Protein AF-A0A0F9XR24-F1 (afdb_monomer_lite)

Sequence (368 aa):
MFKKTSASVFAVCLMVSATHAFAQDQGGLLREHLQLMARENIIQTLDAPEYFNRNVIPGGDNLGNHIAVQEIDMGTFGLTNMADPIEDQDAATKRYVDQSAGGGAGVSDDLGNHTAAQNLNMNFHRIMNLPAPIAGSEPVTLDYLNDLSQTWDHIAKRDINMQNFKLQNMNDLDLRNNSLKRANIHSSTLHSPQSIEGNFNRPIIQEAKIVHSLDMDGAPLINVSDPIGPQDAVNLRTLEAKIAARHPDPATEGELDALFDNLKSYKGANDAEVRSLKSRVTDLEADGSSGSGSIGPTSAEFNELQTNVDGNSVTIGYLNDQVNRITPVEDRVGSLEQRVSTLEWKMDDARIRLINIETRLNTLEAYH

Foldseek 3Di:
DDDDDDDDDDDDDDPDDDPDDPDDDPPVVVVVVVVVVVVVVPVVDDDDPDDPPPVCPPPDPCPDDDDDPDDDDPDPDDDPPQDDDDDPPGDHDPVNCCVVVVNVPDDDPCPDPDDDPDDDDPPPDDDPDQDDDPDPPGDDDPVNVVVVVVVDPVDPPDDDDPVPDDDPPPPPPPCVVPCPPDDDDDDDDDDDDDDPPDDPPDPPPPDDDDPDDDDPVPDDDPPQDPDPDPPGDDDPVNVVVVVCVVVVDDPPPVNVVVVVVVVVVVVVVVVVVVVVVVVVVVVVVVVVVVVVVVVVVVVVVVVVVVVVVVVVVVVVVVVVVVVVVVVVVVVVVVVVVVVVVVVVVVVVVVVVVVVVVVVVVVVVVVVD

pLDDT: mean 75.72, std 20.44, range [31.28, 98.31]

Structure (mmCIF, N/CA/C/O backbone):
data_AF-A0A0F9XR24-F1
#
_entry.id   AF-A0A0F9XR24-F1
#
loop_
_atom_site.group_PDB
_atom_site.id
_atom_site.type_symbol
_atom_site.label_atom_id
_atom_site.label_alt_id
_atom_site.label_comp_id
_atom_site.label_asym_id
_atom_site.label_entity_id
_atom_site.label_seq_id
_atom_site.pdbx_PDB_ins_code
_atom_site.Cartn_x
_atom_site.Cartn_y
_atom_site.Cartn_z
_atom_site.occupancy
_atom_site.B_iso_or_equiv
_atom_site.auth_seq_id
_atom_site.auth_comp_id
_atom_site.auth_asym_id
_atom_site.auth_atom_id
_atom_site.pdbx_PDB_model_num
ATOM 1 N N . MET A 1 1 ? 100.435 -32.459 -83.869 1.00 36.47 1 MET A N 1
ATOM 2 C CA . MET A 1 1 ? 100.361 -32.280 -82.403 1.00 36.47 1 MET A CA 1
ATOM 3 C C . MET A 1 1 ? 98.882 -32.177 -82.032 1.00 36.47 1 MET A C 1
ATOM 5 O O . MET A 1 1 ? 98.173 -31.413 -82.669 1.00 36.47 1 MET A O 1
ATOM 9 N N . PHE A 1 2 ? 98.414 -33.057 -81.140 1.00 31.58 2 PHE A N 1
ATOM 10 C CA . PHE A 1 2 ? 97.023 -33.260 -80.683 1.00 31.58 2 PHE A CA 1
ATOM 11 C C . PHE A 1 2 ? 96.378 -31.954 -80.150 1.00 31.58 2 PHE A C 1
ATOM 13 O O . PHE A 1 2 ? 97.093 -31.138 -79.585 1.00 31.58 2 PHE A O 1
ATOM 20 N N . LYS A 1 3 ? 95.072 -31.673 -80.283 1.00 35.69 3 LYS A N 1
ATOM 21 C CA . LYS A 1 3 ? 93.916 -32.434 -79.767 1.00 35.69 3 LYS A CA 1
ATOM 22 C C . LYS A 1 3 ? 92.628 -32.165 -80.573 1.00 35.69 3 LYS A C 1
ATOM 24 O O . LYS A 1 3 ? 92.261 -31.020 -80.810 1.00 35.69 3 LYS A O 1
ATOM 29 N N . LYS A 1 4 ? 91.922 -33.255 -80.893 1.00 39.78 4 LYS A N 1
ATOM 30 C CA . LYS A 1 4 ? 90.474 -33.341 -81.152 1.00 39.78 4 LYS A CA 1
ATOM 31 C C . LYS A 1 4 ? 89.765 -33.726 -79.847 1.00 39.78 4 LYS A C 1
ATOM 33 O O . LYS A 1 4 ? 90.269 -34.621 -79.179 1.00 39.78 4 LYS A O 1
ATOM 38 N N . THR A 1 5 ? 88.582 -33.166 -79.596 1.00 38.06 5 THR A N 1
ATOM 39 C CA . THR A 1 5 ? 87.436 -33.752 -78.850 1.00 38.06 5 THR A CA 1
ATOM 40 C C . THR A 1 5 ? 86.235 -32.848 -79.167 1.00 38.06 5 THR A C 1
ATOM 42 O O . THR A 1 5 ? 86.191 -31.726 -78.682 1.00 38.06 5 THR A O 1
ATOM 45 N N . SER A 1 6 ? 85.457 -33.076 -80.229 1.00 35.56 6 SER A N 1
ATOM 46 C CA . SER A 1 6 ? 84.374 -34.058 -80.431 1.00 35.56 6 SER A CA 1
ATOM 47 C C . SER A 1 6 ? 83.248 -34.001 -79.394 1.00 35.56 6 SER A C 1
ATOM 49 O O . SER A 1 6 ? 83.475 -34.119 -78.196 1.00 35.56 6 SER A O 1
ATOM 51 N N . ALA A 1 7 ? 82.044 -33.827 -79.930 1.00 38.56 7 ALA A N 1
ATOM 52 C CA . ALA A 1 7 ? 80.761 -33.670 -79.274 1.00 38.56 7 ALA A CA 1
ATOM 53 C C . ALA A 1 7 ? 80.238 -34.934 -78.563 1.00 38.56 7 ALA A C 1
ATOM 55 O O . ALA A 1 7 ? 80.591 -36.052 -78.931 1.00 38.56 7 ALA A O 1
ATOM 56 N N . SER A 1 8 ? 79.251 -34.687 -77.692 1.00 38.03 8 SER A N 1
ATOM 57 C CA . SER A 1 8 ? 78.088 -35.540 -77.394 1.00 38.03 8 SER A CA 1
ATOM 58 C C . SER A 1 8 ? 78.235 -36.655 -76.352 1.00 38.03 8 SER A C 1
ATOM 60 O O . SER A 1 8 ? 78.700 -37.735 -76.685 1.00 38.03 8 SER A O 1
ATOM 62 N N . VAL A 1 9 ? 77.717 -36.405 -75.138 1.00 34.28 9 VAL A N 1
ATOM 63 C CA . VAL A 1 9 ? 77.014 -37.353 -74.236 1.00 34.28 9 VAL A CA 1
ATOM 64 C C . VAL A 1 9 ? 76.167 -36.469 -73.287 1.00 34.28 9 VAL A C 1
ATOM 66 O O . VAL A 1 9 ? 76.723 -35.790 -72.437 1.00 34.28 9 VAL A O 1
ATOM 69 N N . PHE A 1 10 ? 74.892 -36.161 -73.539 1.00 31.28 10 PHE A N 1
ATOM 70 C CA . PHE A 1 10 ? 73.707 -36.992 -73.279 1.00 31.28 10 PHE A CA 1
ATOM 71 C C . PHE A 1 10 ? 73.624 -37.531 -71.836 1.00 31.28 10 PHE A C 1
ATOM 73 O O . PHE A 1 10 ? 73.918 -38.695 -71.603 1.00 31.28 10 PHE A O 1
ATOM 80 N N . ALA A 1 11 ? 73.205 -36.697 -70.878 1.00 32.03 11 ALA A N 1
ATOM 81 C CA . ALA A 1 11 ? 72.504 -37.121 -69.656 1.00 32.03 11 ALA A CA 1
ATOM 82 C C . ALA A 1 11 ? 71.958 -35.867 -68.936 1.00 32.03 11 ALA A C 1
ATOM 84 O O . ALA A 1 11 ? 72.741 -35.020 -68.533 1.00 32.03 11 ALA A O 1
ATOM 85 N N . VAL A 1 12 ? 70.645 -35.608 -68.980 1.00 35.09 12 VAL A N 1
ATOM 86 C CA . VAL A 1 12 ? 69.687 -35.919 -67.890 1.00 35.09 12 VAL A CA 1
ATOM 87 C C . VAL A 1 12 ? 69.683 -34.827 -66.796 1.00 35.09 12 VAL A C 1
ATOM 89 O O . VAL A 1 12 ? 70.734 -34.459 -66.295 1.00 35.09 12 VAL A O 1
ATOM 92 N N . CYS A 1 13 ? 68.477 -34.353 -66.434 1.00 32.91 13 CYS A N 1
ATOM 93 C CA . CYS A 1 13 ? 68.124 -33.216 -65.547 1.00 32.91 13 CYS A CA 1
ATOM 94 C C . CYS A 1 13 ? 68.303 -31.832 -66.206 1.00 32.91 13 CYS A C 1
ATOM 96 O O . CYS A 1 13 ? 69.417 -31.389 -66.414 1.00 32.91 13 CYS A O 1
ATOM 98 N N . LEU A 1 14 ? 67.280 -31.053 -66.574 1.00 35.19 14 LEU A N 1
ATOM 99 C CA . LEU A 1 14 ? 66.064 -30.738 -65.821 1.00 35.19 14 LEU A CA 1
ATOM 100 C C . LEU A 1 14 ? 64.967 -30.191 -66.774 1.00 35.19 14 LEU A C 1
ATOM 102 O O . LEU A 1 14 ? 64.575 -29.033 -66.708 1.00 35.19 14 LEU A O 1
ATOM 106 N N . MET A 1 15 ? 64.481 -31.031 -67.693 1.00 34.66 15 MET A N 1
ATOM 107 C CA . MET A 1 15 ? 63.198 -30.843 -68.395 1.00 34.66 15 MET A CA 1
ATOM 108 C C . MET A 1 15 ? 62.107 -31.618 -67.640 1.00 34.66 15 MET A C 1
ATOM 110 O O . MET A 1 15 ? 61.630 -32.640 -68.120 1.00 34.66 15 MET A O 1
ATOM 114 N N . VAL A 1 16 ? 61.774 -31.173 -66.425 1.00 32.06 16 VAL A N 1
ATOM 115 C CA . VAL A 1 16 ? 60.597 -31.590 -65.630 1.00 32.06 16 VAL A CA 1
ATOM 116 C C . VAL A 1 16 ? 60.290 -30.410 -64.699 1.00 32.06 16 VAL A C 1
ATOM 118 O O . VAL A 1 16 ? 60.941 -30.250 -63.673 1.00 32.06 16 VAL A O 1
ATOM 121 N N . SER A 1 17 ? 59.499 -29.413 -65.097 1.00 32.94 17 SER A N 1
ATOM 122 C CA . SER A 1 17 ? 58.084 -29.185 -64.721 1.00 32.94 17 SER A CA 1
ATOM 123 C C . SER A 1 17 ? 57.788 -27.744 -65.198 1.00 32.94 17 SER A C 1
ATOM 125 O O . SER A 1 17 ? 58.623 -26.885 -64.962 1.00 32.94 17 SER A O 1
ATOM 127 N N . ALA A 1 18 ? 56.717 -27.321 -65.861 1.00 36.47 18 ALA A N 1
ATOM 128 C CA . ALA A 1 18 ? 55.430 -27.907 -66.156 1.00 36.47 18 ALA A CA 1
ATOM 129 C C . ALA A 1 18 ? 54.872 -27.241 -67.432 1.00 36.47 18 ALA A C 1
ATOM 131 O O . ALA A 1 18 ? 54.481 -26.078 -67.428 1.00 36.47 18 ALA A O 1
ATOM 132 N N . THR A 1 19 ? 54.760 -27.997 -68.519 1.00 37.16 19 THR A N 1
ATOM 133 C CA . THR A 1 19 ? 53.649 -27.848 -69.466 1.00 37.16 19 THR A CA 1
ATOM 134 C C . THR A 1 19 ? 52.486 -28.689 -68.942 1.00 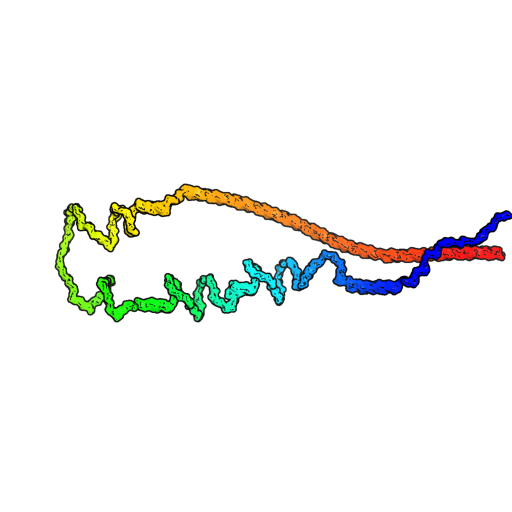37.16 19 THR A C 1
ATOM 136 O O . THR A 1 19 ? 52.215 -29.752 -69.475 1.00 37.16 19 THR A O 1
ATOM 139 N N . HIS A 1 20 ? 51.842 -28.261 -67.851 1.00 33.94 20 HIS A N 1
ATOM 140 C CA . HIS A 1 20 ? 50.568 -28.803 -67.353 1.00 33.94 20 HIS A CA 1
ATOM 141 C C . HIS A 1 20 ? 49.880 -27.736 -66.491 1.00 33.94 20 HIS A C 1
ATOM 143 O O . HIS A 1 20 ? 50.207 -27.613 -65.317 1.00 33.94 20 HIS A O 1
ATOM 149 N N . ALA A 1 21 ? 48.984 -26.954 -67.102 1.00 35.69 21 ALA A N 1
ATOM 150 C CA . ALA A 1 21 ? 47.739 -26.412 -66.524 1.00 35.69 21 ALA A CA 1
ATOM 151 C C . ALA A 1 21 ? 47.208 -25.251 -67.389 1.00 35.69 21 ALA A C 1
ATOM 153 O O . ALA A 1 21 ? 47.028 -24.123 -66.944 1.00 35.69 21 ALA A O 1
ATOM 154 N N . PHE A 1 22 ? 46.912 -25.542 -68.656 1.00 39.25 22 PHE A N 1
ATOM 155 C CA . PHE A 1 22 ? 45.843 -24.840 -69.360 1.00 39.25 22 PHE A CA 1
ATOM 156 C C . PHE A 1 22 ? 44.523 -25.385 -68.788 1.00 39.25 22 PHE A C 1
ATOM 158 O O . PHE A 1 22 ? 44.011 -26.364 -69.317 1.00 39.25 22 PHE A O 1
ATOM 165 N N . ALA A 1 23 ? 44.082 -24.865 -67.631 1.00 41.69 23 ALA A N 1
ATOM 166 C CA . ALA A 1 23 ? 42.721 -24.969 -67.061 1.00 41.69 23 ALA A CA 1
ATOM 167 C C . ALA A 1 23 ? 42.681 -24.465 -65.598 1.00 41.69 23 ALA A C 1
ATOM 169 O O . ALA A 1 23 ? 42.443 -25.227 -64.669 1.00 41.69 23 ALA A O 1
ATOM 170 N N . GLN A 1 24 ? 42.920 -23.176 -65.381 1.00 38.75 24 GLN A N 1
ATOM 171 C CA . GLN A 1 24 ? 42.563 -22.453 -64.153 1.00 38.75 24 GLN A CA 1
ATOM 172 C C . GLN A 1 24 ? 42.614 -20.975 -64.581 1.00 38.75 24 GLN A C 1
ATOM 174 O O . GLN A 1 24 ? 43.654 -20.511 -65.015 1.00 38.75 24 GLN A O 1
ATOM 179 N N . ASP A 1 25 ? 41.556 -20.175 -64.647 1.00 45.62 25 ASP A N 1
ATOM 180 C CA . ASP A 1 25 ? 40.353 -20.217 -63.845 1.00 45.62 25 ASP A CA 1
ATOM 181 C C . ASP A 1 25 ? 39.316 -19.208 -64.393 1.00 45.62 25 ASP A C 1
ATOM 183 O O . ASP A 1 25 ? 39.096 -18.143 -63.827 1.00 45.62 25 ASP A O 1
ATOM 187 N N . GLN A 1 26 ? 38.660 -19.500 -65.524 1.00 43.78 26 GLN A N 1
ATOM 188 C CA . GLN A 1 26 ? 37.438 -18.752 -65.885 1.00 43.78 26 GLN A CA 1
ATOM 189 C C . GLN A 1 26 ? 36.217 -19.197 -65.049 1.00 43.78 26 GLN A C 1
ATOM 191 O O . GLN A 1 26 ? 35.147 -18.603 -65.151 1.00 43.78 26 GLN A O 1
ATOM 196 N N . GLY A 1 27 ? 36.377 -20.213 -64.189 1.00 41.75 27 GLY A N 1
ATOM 197 C CA . GLY A 1 27 ? 35.383 -20.629 -63.196 1.00 41.75 27 GLY A CA 1
ATOM 198 C C . GLY A 1 27 ? 35.485 -19.875 -61.863 1.00 41.75 27 GLY A C 1
ATOM 199 O O . GLY A 1 27 ? 34.494 -19.792 -61.141 1.00 41.75 27 GLY A O 1
ATOM 200 N N . GLY A 1 28 ? 36.643 -19.302 -61.544 1.00 43.38 28 GLY A N 1
ATOM 201 C CA . GLY A 1 28 ? 36.935 -18.618 -60.287 1.00 43.38 28 GLY A CA 1
ATOM 202 C C . GLY A 1 28 ? 36.466 -17.190 -60.278 1.00 43.38 28 GLY A C 1
ATOM 203 O O . GLY A 1 28 ? 35.891 -16.774 -59.288 1.00 43.38 28 GLY A O 1
ATOM 204 N N . LEU A 1 29 ? 36.550 -16.489 -61.409 1.00 47.00 29 LEU A N 1
ATOM 205 C CA . LEU A 1 29 ? 35.939 -15.165 -61.531 1.00 47.00 29 LEU A CA 1
ATOM 206 C C . LEU A 1 29 ? 34.411 -15.236 -61.395 1.00 47.00 29 LEU A C 1
ATOM 208 O O . LEU A 1 29 ? 33.816 -14.348 -60.799 1.00 47.00 29 LEU A O 1
ATOM 212 N N . LEU A 1 30 ? 33.770 -16.314 -61.869 1.00 48.00 30 LEU A N 1
ATOM 213 C CA . LEU A 1 30 ? 32.330 -16.537 -61.683 1.00 48.00 30 LEU A CA 1
ATOM 214 C C . LEU A 1 30 ? 31.983 -17.037 -60.275 1.00 48.00 30 LEU A C 1
ATOM 216 O O . LEU A 1 30 ? 30.941 -16.654 -59.749 1.00 48.00 30 LEU A O 1
ATOM 220 N N . ARG A 1 31 ? 32.841 -17.841 -59.631 1.00 52.56 31 ARG A N 1
ATOM 221 C CA . ARG A 1 31 ? 32.656 -18.216 -58.218 1.00 52.56 31 ARG A CA 1
ATOM 222 C C . ARG A 1 31 ? 32.879 -17.035 -57.282 1.00 52.56 31 ARG A C 1
ATOM 224 O O . ARG A 1 31 ? 32.121 -16.898 -56.337 1.00 52.56 31 ARG A O 1
ATOM 231 N N . GLU A 1 32 ? 33.830 -16.160 -57.568 1.00 51.25 32 GLU A N 1
ATOM 232 C CA . GLU A 1 32 ? 34.121 -14.967 -56.778 1.00 51.25 32 GLU A CA 1
ATOM 233 C C . GLU A 1 32 ? 33.024 -13.908 -56.964 1.00 51.25 32 GLU A C 1
ATOM 235 O O . GLU A 1 32 ? 32.534 -13.376 -55.974 1.00 51.25 32 GLU A O 1
ATOM 240 N N . HIS A 1 33 ? 32.495 -13.715 -58.183 1.00 45.00 33 HIS A N 1
ATOM 241 C CA . HIS A 1 33 ? 31.325 -12.847 -58.401 1.00 45.00 33 HIS A CA 1
ATOM 242 C C . HIS A 1 33 ? 30.037 -13.383 -57.750 1.00 45.00 33 HIS A C 1
ATOM 244 O O . HIS A 1 33 ? 29.242 -12.601 -57.232 1.00 45.00 33 HIS A O 1
ATOM 250 N N . LEU A 1 34 ? 29.819 -14.706 -57.724 1.00 48.03 34 LEU A N 1
ATOM 251 C CA . LEU A 1 34 ? 28.666 -15.300 -57.031 1.00 48.03 34 LEU A CA 1
ATOM 252 C C . LEU A 1 34 ? 28.851 -15.298 -55.499 1.00 48.03 34 LEU A C 1
ATOM 254 O O . LEU A 1 34 ? 27.875 -15.150 -54.769 1.00 48.03 34 LEU A O 1
ATOM 258 N N . GLN A 1 35 ? 30.093 -15.389 -55.008 1.00 52.25 35 GLN A N 1
ATOM 259 C CA . GLN A 1 35 ? 30.437 -15.256 -53.587 1.00 52.25 35 GLN A CA 1
ATOM 260 C C . GLN A 1 35 ? 30.319 -13.799 -53.100 1.00 52.25 35 GLN A C 1
ATOM 262 O O . GLN A 1 35 ? 29.936 -13.580 -51.953 1.00 52.25 35 GLN A O 1
ATOM 267 N N . LEU A 1 36 ? 30.595 -12.810 -53.959 1.00 48.75 36 LEU A N 1
ATOM 268 C CA . LEU A 1 36 ? 30.364 -11.386 -53.687 1.00 48.75 36 LEU A CA 1
ATOM 269 C C . LEU A 1 36 ? 28.865 -11.044 -53.691 1.00 48.75 36 LEU A C 1
ATOM 271 O O . LEU A 1 36 ? 28.403 -10.401 -52.753 1.00 48.75 36 LEU A O 1
ATOM 275 N N . MET A 1 37 ? 28.072 -11.584 -54.627 1.00 50.84 37 MET A N 1
ATOM 276 C CA . MET A 1 37 ? 26.605 -11.436 -54.587 1.00 50.84 37 MET A CA 1
ATOM 277 C C . MET A 1 37 ? 25.940 -12.194 -53.420 1.00 50.84 37 MET A C 1
ATOM 279 O O . MET A 1 37 ? 24.869 -11.800 -52.963 1.00 50.84 37 MET A O 1
ATOM 283 N N . ALA A 1 38 ? 26.568 -13.249 -52.885 1.00 47.53 38 ALA A N 1
ATOM 284 C CA . ALA A 1 38 ? 26.116 -13.913 -51.657 1.00 47.53 38 ALA A CA 1
ATOM 285 C C . ALA A 1 38 ? 26.535 -13.170 -50.371 1.00 47.53 38 ALA A C 1
ATOM 287 O O . ALA A 1 38 ? 25.885 -13.335 -49.342 1.00 47.53 38 ALA A O 1
ATOM 288 N N . ARG A 1 39 ? 27.580 -12.330 -50.414 1.00 46.75 39 ARG A N 1
ATOM 289 C CA . ARG A 1 39 ? 28.004 -11.488 -49.279 1.00 46.75 39 ARG A CA 1
ATOM 290 C C . ARG A 1 39 ? 27.166 -10.220 -49.123 1.00 46.75 39 ARG A C 1
ATOM 292 O O . ARG A 1 39 ? 27.027 -9.749 -48.003 1.00 46.75 39 ARG A O 1
ATOM 299 N N . GLU A 1 40 ? 26.537 -9.724 -50.186 1.00 46.97 40 GLU A N 1
ATOM 300 C CA . GLU A 1 40 ? 25.588 -8.602 -50.077 1.00 46.97 40 GLU A CA 1
ATOM 301 C C . GLU A 1 40 ? 24.223 -9.014 -49.490 1.00 46.97 40 GLU A C 1
ATOM 303 O O . GLU A 1 40 ? 23.486 -8.164 -49.001 1.00 46.97 40 GLU A O 1
ATOM 308 N N . ASN A 1 41 ? 23.911 -10.318 -49.444 1.00 47.53 41 ASN A N 1
ATOM 309 C CA . ASN A 1 41 ? 22.678 -10.852 -48.840 1.00 47.53 41 ASN A CA 1
ATOM 310 C C . ASN A 1 41 ? 22.877 -11.526 -47.467 1.00 47.53 41 ASN A C 1
ATOM 312 O O . ASN A 1 41 ? 21.920 -12.041 -46.891 1.00 47.53 41 ASN A O 1
ATOM 316 N N . ILE A 1 42 ? 24.095 -11.501 -46.913 1.00 44.91 42 ILE A N 1
ATOM 317 C CA . ILE A 1 42 ? 24.404 -11.943 -45.541 1.00 44.91 42 ILE A CA 1
ATOM 318 C C . ILE A 1 42 ? 25.059 -10.775 -44.788 1.00 44.91 42 ILE A C 1
ATOM 320 O O . ILE A 1 42 ? 26.135 -10.887 -44.220 1.00 44.91 42 ILE A O 1
ATOM 324 N N . ILE A 1 43 ? 24.400 -9.615 -44.791 1.00 43.09 43 ILE A N 1
ATOM 325 C CA . ILE A 1 43 ? 24.568 -8.598 -43.741 1.00 43.09 43 ILE A CA 1
ATOM 326 C C . ILE A 1 43 ? 23.172 -8.213 -43.240 1.00 43.09 43 ILE A C 1
ATOM 328 O O . ILE A 1 43 ? 22.738 -7.068 -43.271 1.00 43.09 43 ILE A O 1
ATOM 332 N N . GLN A 1 44 ? 22.427 -9.226 -42.801 1.00 46.59 44 GLN A N 1
ATOM 333 C CA . GLN A 1 44 ? 21.393 -9.050 -41.778 1.00 46.59 44 GLN A CA 1
ATOM 334 C C . GLN A 1 44 ? 21.596 -9.987 -40.579 1.00 46.59 44 GLN A C 1
ATOM 336 O O . GLN A 1 44 ? 20.823 -9.935 -39.626 1.00 46.59 44 GLN A O 1
ATOM 341 N N . THR A 1 45 ? 22.656 -10.804 -40.565 1.00 49.25 45 THR A N 1
ATOM 342 C CA . THR A 1 45 ? 22.935 -11.725 -39.459 1.00 49.25 45 THR A CA 1
ATOM 343 C C . THR A 1 45 ? 24.441 -11.901 -39.239 1.00 49.25 45 THR A C 1
ATOM 345 O O . THR A 1 45 ? 25.086 -12.585 -40.026 1.00 49.25 45 THR A O 1
ATOM 348 N N . LEU A 1 46 ? 24.922 -11.357 -38.109 1.00 48.53 46 LEU A N 1
ATOM 349 C CA . LEU A 1 46 ? 26.066 -11.824 -37.300 1.00 48.53 46 LEU A CA 1
ATOM 350 C C . LEU A 1 46 ? 27.486 -11.440 -37.768 1.00 48.53 46 LEU A C 1
ATOM 352 O O . LEU A 1 46 ? 28.089 -12.175 -38.538 1.00 48.53 46 LEU A O 1
ATOM 356 N N . ASP A 1 47 ? 28.027 -10.326 -37.247 1.00 46.53 47 ASP A N 1
ATOM 357 C CA . ASP A 1 47 ? 29.156 -10.360 -36.283 1.00 46.53 47 ASP A CA 1
ATOM 358 C C . ASP A 1 47 ? 29.442 -8.948 -35.711 1.00 46.53 47 ASP A C 1
ATOM 360 O O . ASP A 1 47 ? 30.405 -8.269 -36.065 1.00 46.53 47 ASP A O 1
ATOM 364 N N . ALA A 1 48 ? 28.545 -8.458 -34.850 1.00 43.72 48 ALA A N 1
ATOM 365 C CA . ALA A 1 48 ? 28.851 -7.341 -33.958 1.00 43.72 48 ALA A CA 1
ATOM 366 C C . ALA A 1 48 ? 29.259 -7.939 -32.602 1.00 43.72 48 ALA A C 1
ATOM 368 O O . ALA A 1 48 ? 28.525 -8.800 -32.108 1.00 43.72 48 ALA A O 1
ATOM 369 N N . PRO A 1 49 ? 30.370 -7.509 -31.976 1.00 46.34 49 PRO A N 1
ATOM 370 C CA . PRO A 1 49 ? 30.721 -7.972 -30.644 1.00 46.34 49 PRO A CA 1
ATOM 371 C C . PRO A 1 49 ? 29.741 -7.355 -29.634 1.00 46.34 49 PRO A C 1
ATOM 373 O O . PRO A 1 49 ? 29.876 -6.202 -29.240 1.00 46.34 49 PRO A O 1
ATOM 376 N N . GLU A 1 50 ? 28.703 -8.121 -29.294 1.00 47.94 50 GLU A N 1
ATOM 377 C CA . GLU A 1 50 ? 28.081 -8.216 -27.963 1.00 47.94 50 GLU A CA 1
ATOM 378 C C . GLU A 1 50 ? 27.980 -6.908 -27.143 1.00 47.94 50 GLU A C 1
ATOM 380 O O . GLU A 1 50 ? 28.508 -6.828 -26.043 1.00 47.94 50 GLU A O 1
ATOM 385 N N . TYR A 1 51 ? 27.253 -5.897 -27.638 1.00 43.44 51 TYR A N 1
ATOM 386 C CA . TYR A 1 51 ? 26.645 -4.834 -26.803 1.00 43.44 51 TYR A CA 1
ATOM 387 C C . TYR A 1 51 ? 25.297 -4.353 -27.356 1.00 43.44 51 TYR A C 1
ATOM 389 O O . TYR A 1 51 ? 24.926 -3.187 -27.268 1.00 43.44 51 TYR A O 1
ATOM 397 N N . PHE A 1 52 ? 24.507 -5.272 -27.900 1.00 46.81 52 PHE A N 1
ATOM 398 C CA . PHE A 1 52 ? 23.062 -5.087 -27.923 1.00 46.81 52 PHE A CA 1
ATOM 399 C C . PHE A 1 52 ? 22.461 -6.235 -27.132 1.00 46.81 52 PHE A C 1
ATOM 401 O O . PHE A 1 52 ? 22.146 -7.288 -27.681 1.00 46.81 52 PHE A O 1
ATOM 408 N N . ASN A 1 53 ? 22.280 -6.013 -25.828 1.00 48.84 53 ASN A N 1
ATOM 409 C CA . ASN A 1 53 ? 21.354 -6.794 -25.018 1.00 48.84 53 ASN A CA 1
ATOM 410 C C . ASN A 1 53 ? 19.927 -6.517 -25.512 1.00 48.84 53 ASN A C 1
ATOM 412 O O . ASN A 1 53 ? 19.115 -5.871 -24.854 1.00 48.84 53 ASN A O 1
ATOM 416 N N . ARG A 1 54 ? 19.615 -6.991 -26.717 1.00 49.97 54 ARG A N 1
ATOM 417 C CA . ARG A 1 54 ? 18.247 -7.241 -27.113 1.00 49.97 54 ARG A CA 1
ATOM 418 C C . ARG A 1 54 ? 17.926 -8.582 -26.480 1.00 49.97 54 ARG A C 1
ATOM 420 O O . ARG A 1 54 ? 18.030 -9.620 -27.130 1.00 49.97 54 ARG A O 1
ATOM 427 N N . ASN A 1 55 ? 17.574 -8.545 -25.197 1.00 50.28 55 ASN A N 1
ATOM 428 C CA . ASN A 1 55 ? 16.863 -9.622 -24.532 1.00 50.28 55 ASN A CA 1
ATOM 429 C C . ASN A 1 55 ? 15.530 -9.807 -25.272 1.00 50.28 55 ASN A C 1
ATOM 431 O O . ASN A 1 55 ? 14.489 -9.338 -24.829 1.00 50.28 55 ASN A O 1
ATOM 435 N N . VAL A 1 56 ? 15.553 -10.401 -26.467 1.00 51.84 56 VAL A N 1
ATOM 436 C CA . VAL A 1 56 ? 14.349 -10.782 -27.198 1.00 51.84 56 VAL A CA 1
ATOM 437 C C . VAL A 1 56 ? 13.799 -11.988 -26.471 1.00 51.84 56 VAL A C 1
ATOM 439 O O . VAL A 1 56 ? 13.979 -13.127 -26.889 1.00 51.84 56 VAL A O 1
ATOM 442 N N . ILE A 1 57 ? 13.123 -11.726 -25.359 1.00 52.66 57 ILE A N 1
ATOM 443 C CA . ILE A 1 57 ? 12.016 -12.575 -24.974 1.00 52.66 57 ILE A CA 1
ATOM 444 C C . ILE A 1 57 ? 10.950 -12.298 -26.038 1.00 52.66 57 ILE A C 1
ATOM 446 O O . ILE A 1 57 ? 10.514 -11.151 -26.171 1.00 52.66 57 ILE A O 1
ATOM 450 N N . PRO A 1 58 ? 10.573 -13.286 -26.863 1.00 48.31 58 PRO A N 1
ATOM 451 C CA . PRO A 1 58 ? 9.526 -13.096 -27.849 1.00 48.31 58 PRO A CA 1
ATOM 452 C C . PRO A 1 58 ? 8.219 -12.809 -27.093 1.00 48.31 58 PRO A C 1
ATOM 454 O O . PRO A 1 58 ? 7.632 -13.723 -26.522 1.00 48.31 58 PRO A O 1
ATOM 457 N N . GLY A 1 59 ? 7.794 -11.541 -27.047 1.00 59.03 59 GLY A N 1
ATOM 458 C CA . GLY A 1 59 ? 6.458 -11.148 -26.583 1.00 59.03 59 GLY A CA 1
ATOM 459 C C . GLY A 1 59 ? 6.346 -10.158 -25.414 1.00 59.03 59 GLY A C 1
ATOM 460 O O . GLY A 1 59 ? 5.241 -10.029 -24.901 1.00 59.03 59 GLY A O 1
ATOM 461 N N . GLY A 1 60 ? 7.412 -9.471 -24.980 1.00 59.41 60 GLY A N 1
ATOM 462 C CA . GLY A 1 60 ? 7.327 -8.456 -23.912 1.00 59.41 60 GLY A CA 1
ATOM 463 C C . GLY A 1 60 ? 7.989 -7.119 -24.266 1.00 59.41 60 GLY A C 1
ATOM 464 O O . GLY A 1 60 ? 8.989 -7.099 -24.981 1.00 59.41 60 GLY A O 1
ATOM 465 N N . ASP A 1 61 ? 7.456 -6.015 -23.728 1.00 60.62 61 ASP A N 1
ATOM 466 C CA . ASP A 1 61 ? 7.855 -4.637 -24.080 1.00 60.62 61 ASP A CA 1
ATOM 467 C C . ASP A 1 61 ? 9.199 -4.177 -23.476 1.00 60.62 61 ASP A C 1
ATOM 469 O O . ASP A 1 61 ? 9.671 -3.094 -23.801 1.00 60.62 61 ASP A O 1
ATOM 473 N N . ASN A 1 62 ? 9.849 -5.000 -22.637 1.00 63.53 62 ASN A N 1
ATOM 474 C CA . ASN A 1 62 ? 11.213 -4.813 -22.106 1.00 63.53 62 ASN A CA 1
ATOM 475 C C . ASN A 1 62 ? 11.599 -3.353 -21.784 1.00 63.53 62 ASN A C 1
ATOM 477 O O . ASN A 1 62 ? 12.674 -2.887 -22.161 1.00 63.53 62 ASN A O 1
ATOM 481 N N . LEU A 1 63 ? 10.741 -2.640 -21.050 1.00 70.00 63 LEU A N 1
ATOM 482 C CA . LEU A 1 63 ? 10.920 -1.213 -20.745 1.00 70.00 63 LEU A CA 1
ATOM 483 C C . LEU A 1 63 ? 12.068 -0.911 -19.756 1.00 70.00 63 LEU A C 1
ATOM 485 O O . LEU A 1 63 ? 12.307 0.249 -19.428 1.00 70.00 63 LEU A O 1
ATOM 489 N N . GLY A 1 64 ? 12.803 -1.930 -19.294 1.00 70.25 64 GLY A N 1
ATOM 490 C CA . GLY A 1 64 ? 13.891 -1.780 -18.327 1.00 70.25 64 GLY A CA 1
ATOM 491 C C . GLY A 1 64 ? 13.434 -1.149 -17.006 1.00 70.25 64 GLY A C 1
ATOM 492 O O . GLY A 1 64 ? 12.258 -1.193 -16.649 1.00 70.25 64 GLY A O 1
ATOM 493 N N . ASN A 1 65 ? 14.377 -0.558 -16.269 1.00 73.94 65 ASN A N 1
ATOM 494 C CA . ASN A 1 65 ? 14.066 0.242 -15.085 1.00 73.94 65 ASN A CA 1
ATOM 495 C C . ASN A 1 65 ? 13.625 1.637 -15.543 1.00 73.94 65 ASN A C 1
ATOM 497 O O . ASN A 1 65 ? 14.465 2.454 -15.919 1.00 73.94 65 ASN A O 1
ATOM 501 N N . HIS A 1 66 ? 12.325 1.914 -15.510 1.00 76.00 66 HIS A N 1
ATOM 502 C CA . HIS A 1 66 ? 11.773 3.203 -15.915 1.00 76.00 66 HIS A CA 1
ATOM 503 C C . HIS A 1 66 ? 11.082 3.890 -14.732 1.00 76.00 66 HIS A C 1
ATOM 505 O O . HIS A 1 66 ? 10.226 3.306 -14.075 1.00 76.00 66 HIS A O 1
ATOM 511 N N . ILE A 1 67 ? 11.427 5.159 -14.488 1.00 81.38 67 ILE A N 1
ATOM 512 C CA . ILE A 1 67 ? 10.622 6.080 -13.672 1.00 81.38 67 ILE A CA 1
ATOM 513 C C . ILE A 1 67 ? 9.756 6.912 -14.617 1.00 81.38 67 ILE A C 1
ATOM 515 O O . ILE A 1 67 ? 10.298 7.689 -15.406 1.00 81.38 67 ILE A O 1
ATOM 519 N N . ALA A 1 68 ? 8.437 6.739 -14.577 1.00 82.31 68 ALA A N 1
ATOM 520 C CA . ALA A 1 68 ? 7.534 7.564 -15.370 1.00 82.31 68 ALA A CA 1
ATOM 521 C C . ALA A 1 68 ? 7.521 8.997 -14.815 1.00 82.31 68 ALA A C 1
ATOM 523 O O . ALA A 1 68 ? 7.213 9.220 -13.648 1.00 82.31 68 ALA A O 1
ATOM 524 N N . VAL A 1 69 ? 7.881 9.973 -15.652 1.00 87.38 69 VAL A N 1
ATOM 525 C CA . VAL A 1 69 ? 7.844 11.411 -15.309 1.00 87.38 69 VAL A CA 1
ATOM 526 C C . VAL A 1 69 ? 6.565 12.100 -15.804 1.00 87.38 69 VAL A C 1
ATOM 528 O O . VAL A 1 69 ? 6.397 13.305 -15.635 1.00 87.38 69 VAL A O 1
ATOM 531 N N . GLN A 1 70 ? 5.682 11.333 -16.445 1.00 89.44 70 GLN A N 1
ATOM 532 C CA . GLN A 1 70 ? 4.389 11.732 -17.000 1.00 89.44 70 GLN A CA 1
ATOM 533 C C . GLN A 1 70 ? 3.376 10.594 -16.788 1.00 89.44 70 GLN A C 1
ATOM 535 O O . GLN A 1 70 ? 3.743 9.520 -16.307 1.00 89.44 70 GLN A O 1
ATOM 540 N N . GLU A 1 71 ? 2.109 10.831 -17.134 1.00 89.88 71 GLU A N 1
ATOM 541 C CA . GLU A 1 71 ? 1.061 9.805 -17.097 1.00 89.88 71 GLU A CA 1
A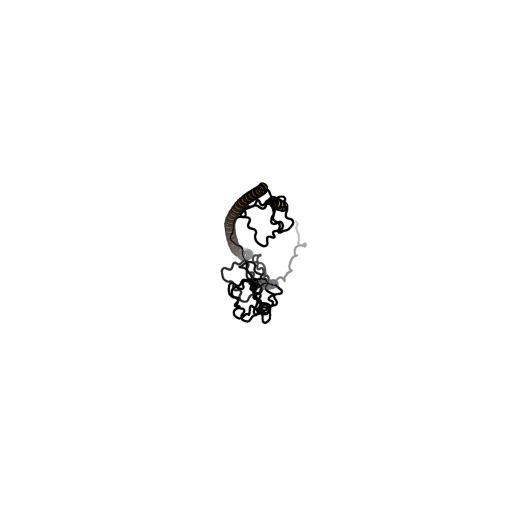TOM 542 C C . GLU A 1 71 ? 1.402 8.614 -18.009 1.00 89.88 71 GLU A C 1
ATOM 544 O O . GLU A 1 71 ? 1.946 8.784 -19.102 1.00 89.88 71 GLU A O 1
ATOM 549 N N . ILE A 1 72 ? 1.072 7.403 -17.551 1.00 87.44 72 ILE A N 1
ATOM 550 C CA . ILE A 1 72 ? 1.262 6.161 -18.307 1.00 87.44 72 ILE A CA 1
ATOM 551 C C . ILE A 1 72 ? -0.062 5.812 -18.999 1.00 87.44 72 ILE A C 1
ATOM 553 O O . ILE A 1 72 ? -1.027 5.442 -18.332 1.00 87.44 72 ILE A O 1
ATOM 557 N N . ASP A 1 73 ? -0.099 5.896 -20.330 1.00 88.62 73 ASP A N 1
ATOM 558 C CA . ASP A 1 73 ? -1.206 5.394 -21.154 1.00 88.62 73 ASP A CA 1
ATOM 559 C C . ASP A 1 73 ? -0.854 4.004 -21.713 1.00 88.62 73 ASP A C 1
ATOM 561 O O . ASP A 1 73 ? 0.072 3.859 -22.512 1.00 88.62 73 ASP A O 1
ATOM 565 N N . MET A 1 74 ? -1.595 2.976 -21.285 1.00 86.31 74 MET A N 1
ATOM 566 C CA . MET A 1 74 ? -1.444 1.585 -21.746 1.00 86.31 74 MET A CA 1
ATOM 567 C C . MET A 1 74 ? -2.436 1.223 -22.865 1.00 86.31 74 MET A C 1
ATOM 569 O O . MET A 1 74 ? -2.558 0.053 -23.239 1.00 86.31 74 MET A O 1
ATOM 573 N N . GLY A 1 75 ? -3.195 2.188 -23.391 1.00 90.00 75 GLY A N 1
ATOM 574 C CA . GLY A 1 75 ? -4.252 1.952 -24.367 1.00 90.00 75 GLY A CA 1
ATOM 575 C C . GLY A 1 75 ? -5.251 0.897 -23.883 1.00 90.00 75 GLY A C 1
ATOM 576 O O . GLY A 1 75 ? -5.864 1.024 -22.826 1.00 90.00 75 GLY A O 1
ATOM 577 N N . THR A 1 76 ? -5.423 -0.173 -24.663 1.00 92.31 76 THR A N 1
ATOM 578 C CA . THR A 1 76 ? -6.312 -1.301 -24.327 1.00 92.31 76 THR A CA 1
ATOM 579 C C . THR A 1 76 ? -5.579 -2.502 -23.720 1.00 92.31 76 THR A C 1
ATOM 581 O O . THR A 1 76 ? -6.169 -3.578 -23.611 1.00 92.31 76 THR A O 1
ATOM 584 N N . PHE A 1 77 ? -4.295 -2.369 -23.376 1.00 88.50 77 PHE A N 1
ATOM 585 C CA . PHE A 1 77 ? -3.513 -3.460 -22.798 1.00 88.50 77 PHE A CA 1
ATOM 586 C C . PHE A 1 77 ? -3.757 -3.572 -21.290 1.00 88.50 77 PHE A C 1
ATOM 588 O O . PHE A 1 77 ? -3.781 -2.582 -20.564 1.00 88.50 77 PHE A O 1
ATOM 595 N N . GLY A 1 78 ? -3.959 -4.803 -20.815 1.00 88.50 78 GLY A N 1
ATOM 596 C CA . GLY A 1 78 ? -4.140 -5.091 -19.394 1.00 88.50 78 GLY A CA 1
ATOM 597 C C . GLY A 1 78 ? -2.814 -5.302 -18.665 1.00 88.50 78 GLY A C 1
ATOM 598 O O . GLY A 1 78 ? -1.825 -5.724 -19.261 1.00 88.50 78 GLY A O 1
ATOM 599 N N . LEU A 1 79 ? -2.824 -5.086 -17.351 1.00 89.31 79 LEU A N 1
ATOM 600 C CA . LEU A 1 79 ? -1.738 -5.475 -16.453 1.00 89.31 79 LEU A CA 1
ATOM 601 C C . LEU A 1 79 ? -2.010 -6.890 -15.920 1.00 89.31 79 LEU A C 1
ATOM 603 O O . LEU A 1 79 ? -2.989 -7.127 -15.213 1.00 89.31 79 LEU A O 1
ATOM 607 N N . THR A 1 80 ? -1.168 -7.855 -16.288 1.00 88.94 80 THR A N 1
ATOM 608 C CA . THR A 1 80 ? -1.296 -9.259 -15.858 1.00 88.94 80 THR A CA 1
ATOM 609 C C . THR A 1 80 ? -0.384 -9.574 -14.675 1.00 88.94 80 THR A C 1
ATOM 611 O O . THR A 1 80 ? 0.681 -8.978 -14.555 1.00 88.94 80 THR A O 1
ATOM 614 N N . ASN A 1 81 ? -0.759 -10.560 -13.848 1.00 89.06 81 ASN A N 1
ATOM 615 C CA . ASN A 1 81 ? -0.004 -10.999 -12.660 1.00 89.06 81 ASN A CA 1
ATOM 616 C C . ASN A 1 81 ? 0.177 -9.922 -11.574 1.00 89.06 81 ASN A C 1
ATOM 618 O O . ASN A 1 81 ? 1.143 -9.962 -10.816 1.00 89.06 81 ASN A O 1
ATOM 622 N N . MET A 1 82 ? -0.754 -8.974 -11.477 1.00 93.06 82 MET A N 1
ATOM 623 C CA . MET A 1 82 ? -0.812 -8.058 -10.339 1.00 93.06 82 MET A CA 1
ATOM 624 C C . MET A 1 82 ? -1.187 -8.819 -9.061 1.00 93.06 82 MET A C 1
ATOM 626 O O . MET A 1 82 ? -2.170 -9.566 -9.055 1.00 93.06 82 MET A O 1
ATOM 630 N N . ALA A 1 83 ? -0.412 -8.620 -7.997 1.00 94.31 83 ALA A N 1
ATOM 631 C CA . ALA A 1 83 ? -0.746 -9.105 -6.662 1.00 94.31 83 ALA A CA 1
ATOM 632 C C . ALA A 1 83 ? -1.884 -8.274 -6.040 1.00 94.31 83 ALA A C 1
ATOM 634 O O . ALA A 1 83 ? -2.255 -7.219 -6.562 1.00 94.31 83 ALA A O 1
ATOM 635 N N . ASP A 1 84 ? -2.447 -8.759 -4.933 1.00 93.00 84 ASP A N 1
ATOM 636 C CA . ASP A 1 84 ? -3.354 -7.944 -4.126 1.00 93.00 84 ASP A CA 1
ATOM 637 C C . ASP A 1 84 ? -2.536 -6.814 -3.452 1.00 93.00 84 ASP A C 1
ATOM 639 O O . ASP A 1 84 ? -1.417 -7.079 -3.001 1.00 93.00 84 ASP A O 1
ATOM 643 N N . PRO A 1 85 ? -3.042 -5.566 -3.428 1.00 94.62 85 PRO A N 1
ATOM 644 C CA . PRO A 1 85 ? -2.313 -4.413 -2.901 1.00 94.62 85 PRO A CA 1
ATOM 645 C C . PRO A 1 85 ? -2.109 -4.536 -1.387 1.00 94.62 85 PRO A C 1
ATOM 647 O O . PRO A 1 85 ? -3.000 -5.006 -0.674 1.00 94.62 85 PRO A O 1
ATOM 650 N N . ILE A 1 86 ? -0.945 -4.105 -0.904 1.00 93.19 86 ILE A N 1
ATOM 651 C CA . ILE A 1 86 ? -0.584 -4.109 0.521 1.00 93.19 86 ILE A CA 1
ATOM 652 C C . ILE A 1 86 ? -0.491 -2.672 1.034 1.00 93.19 86 ILE A C 1
ATOM 654 O O . ILE A 1 86 ? -1.030 -2.372 2.098 1.00 93.19 86 ILE A O 1
ATOM 658 N N . GLU A 1 87 ? 0.153 -1.792 0.267 1.00 95.06 87 GLU A N 1
ATOM 659 C CA . GLU A 1 87 ? 0.324 -0.376 0.592 1.00 95.06 87 GLU A CA 1
ATOM 660 C C . GLU A 1 87 ? -0.706 0.499 -0.139 1.00 95.06 87 GLU A C 1
ATOM 662 O O . GLU A 1 87 ? -1.231 0.137 -1.194 1.00 95.06 87 GLU A O 1
ATOM 667 N N . ASP A 1 88 ? -0.960 1.700 0.386 1.00 90.12 88 ASP A N 1
ATOM 668 C CA . ASP A 1 88 ? -1.967 2.629 -0.156 1.00 90.12 88 ASP A CA 1
ATOM 669 C C . ASP A 1 88 ? -1.678 3.080 -1.601 1.00 90.12 88 ASP A C 1
ATOM 671 O O . ASP A 1 88 ? -2.583 3.515 -2.316 1.00 90.12 88 ASP A O 1
ATOM 675 N N . GLN A 1 89 ? -0.415 3.023 -2.031 1.00 93.25 89 GLN A N 1
ATOM 676 C CA . GLN A 1 89 ? 0.023 3.431 -3.369 1.00 93.25 89 GLN A CA 1
ATOM 677 C C . GLN A 1 89 ? 0.055 2.275 -4.376 1.00 93.25 89 GLN A C 1
ATOM 679 O O . GLN A 1 89 ? 0.338 2.508 -5.554 1.00 93.25 89 GLN A O 1
ATOM 684 N N . ASP A 1 90 ? -0.219 1.045 -3.940 1.00 93.69 90 ASP A N 1
ATOM 685 C CA . ASP A 1 90 ? -0.216 -0.110 -4.826 1.00 93.69 90 ASP A CA 1
ATOM 686 C C . ASP A 1 90 ? -1.390 -0.056 -5.810 1.00 93.69 90 ASP A C 1
ATOM 688 O O . ASP A 1 90 ? -2.511 0.362 -5.504 1.00 93.69 90 ASP A O 1
ATOM 692 N N . ALA A 1 91 ? -1.153 -0.546 -7.024 1.00 91.75 91 ALA A N 1
ATOM 693 C CA . ALA A 1 91 ? -2.216 -0.712 -7.999 1.00 91.75 91 ALA A CA 1
ATOM 694 C C . ALA A 1 91 ? -3.112 -1.901 -7.603 1.00 91.75 91 ALA A C 1
ATOM 696 O O . ALA A 1 91 ? -2.640 -3.021 -7.413 1.00 91.75 91 ALA A O 1
ATOM 697 N N . ALA A 1 92 ? -4.424 -1.678 -7.524 1.00 93.38 92 ALA A N 1
ATOM 698 C CA . ALA A 1 92 ? -5.387 -2.706 -7.143 1.00 93.38 92 ALA A CA 1
ATOM 699 C C . ALA A 1 92 ? -6.013 -3.401 -8.362 1.00 93.38 92 ALA A C 1
ATOM 701 O O . ALA A 1 92 ? -6.368 -2.763 -9.357 1.00 93.38 92 ALA A O 1
ATOM 702 N N . THR A 1 93 ? -6.234 -4.715 -8.269 1.00 92.62 93 THR A N 1
ATOM 703 C CA . THR A 1 93 ? -7.059 -5.422 -9.260 1.00 92.62 93 THR A CA 1
ATOM 704 C C . THR A 1 93 ? -8.540 -5.110 -9.040 1.00 92.62 93 THR A C 1
ATOM 706 O O . THR A 1 93 ? -8.990 -4.945 -7.906 1.00 92.62 93 THR A O 1
ATOM 709 N N . LYS A 1 94 ? -9.343 -5.110 -10.112 1.00 88.19 94 LYS A N 1
ATOM 710 C CA . LYS A 1 94 ? -10.804 -4.952 -9.993 1.00 88.19 94 LYS A CA 1
ATOM 711 C C . LYS A 1 94 ? -11.418 -5.981 -9.038 1.00 88.19 94 LYS A C 1
ATOM 713 O O . LYS A 1 94 ? -12.256 -5.632 -8.222 1.00 88.19 94 LYS A O 1
ATOM 718 N N . ARG A 1 95 ? -10.952 -7.235 -9.097 1.00 86.44 95 ARG A N 1
ATOM 719 C CA . ARG A 1 95 ? -11.392 -8.303 -8.189 1.00 86.44 95 ARG A CA 1
ATOM 720 C C . ARG A 1 95 ? -11.141 -7.939 -6.725 1.00 86.44 95 ARG A C 1
ATOM 722 O O . ARG A 1 95 ? -12.025 -8.158 -5.907 1.00 86.44 95 ARG A O 1
ATOM 729 N N . TYR A 1 96 ? -9.952 -7.421 -6.409 1.00 88.56 96 TYR A N 1
ATOM 730 C CA . TYR A 1 96 ? -9.624 -7.001 -5.050 1.00 88.56 96 TYR A CA 1
ATOM 731 C C . TYR A 1 96 ? -10.562 -5.886 -4.588 1.00 88.56 96 TYR A C 1
ATOM 733 O O . TYR A 1 96 ? -11.154 -6.001 -3.525 1.00 88.56 96 TYR A O 1
ATOM 741 N N . VAL A 1 97 ? -10.772 -4.850 -5.405 1.00 85.81 97 VAL A N 1
ATOM 742 C CA . VAL A 1 97 ? -11.685 -3.749 -5.056 1.00 85.81 97 VAL A CA 1
ATOM 743 C C . VAL A 1 97 ? -13.121 -4.247 -4.882 1.00 85.81 97 VAL A C 1
ATOM 745 O O . VAL A 1 97 ? -13.754 -3.908 -3.891 1.00 85.81 97 VAL A O 1
ATOM 748 N N . ASP A 1 98 ? -13.624 -5.095 -5.781 1.00 79.69 98 ASP A N 1
ATOM 749 C CA . ASP A 1 98 ? -14.990 -5.626 -5.696 1.00 79.69 98 ASP A CA 1
ATOM 750 C C . ASP A 1 98 ? -15.201 -6.464 -4.413 1.00 79.69 98 ASP A C 1
ATOM 752 O O . ASP A 1 98 ? -16.288 -6.444 -3.834 1.00 79.69 98 ASP A O 1
ATOM 756 N N . GLN A 1 99 ? -14.166 -7.168 -3.935 1.00 79.06 99 GLN A N 1
ATOM 757 C CA . GLN A 1 99 ? -14.204 -7.928 -2.677 1.00 79.06 99 GLN A CA 1
ATOM 758 C C . GLN A 1 99 ? -14.028 -7.035 -1.440 1.00 79.06 99 GLN A C 1
ATOM 760 O O . GLN A 1 99 ? -14.790 -7.159 -0.484 1.00 79.06 99 GLN A O 1
ATOM 765 N N . SER A 1 100 ? -13.051 -6.130 -1.459 1.00 74.81 100 SER A N 1
ATOM 766 C CA . SER A 1 100 ? -12.668 -5.302 -0.310 1.00 74.81 100 SER A CA 1
ATOM 767 C C . SER A 1 100 ? -13.601 -4.109 -0.086 1.00 74.81 100 SER A C 1
ATOM 769 O O . SER A 1 100 ? -13.773 -3.674 1.048 1.00 74.81 100 SER A O 1
ATOM 771 N N . ALA A 1 101 ? -14.239 -3.585 -1.137 1.00 66.06 101 ALA A N 1
ATOM 772 C CA . ALA A 1 101 ? -15.166 -2.453 -1.056 1.00 66.06 101 ALA A CA 1
ATOM 773 C C . ALA A 1 101 ? -16.635 -2.869 -0.823 1.00 66.06 101 ALA A C 1
ATOM 775 O O . ALA A 1 101 ? -17.533 -2.047 -0.997 1.00 66.06 101 ALA A O 1
ATOM 776 N N . GLY A 1 102 ? -16.905 -4.132 -0.459 1.00 58.47 102 GLY A N 1
ATOM 777 C CA . GLY A 1 102 ? -18.270 -4.623 -0.208 1.00 58.47 102 GLY A CA 1
ATOM 778 C C . GLY A 1 102 ? -19.157 -4.680 -1.462 1.00 58.47 102 GLY A C 1
ATOM 779 O O . GLY A 1 102 ? -20.380 -4.639 -1.368 1.00 58.47 102 GLY A O 1
ATOM 780 N N . GLY A 1 103 ? -18.547 -4.739 -2.650 1.00 54.22 103 GLY A N 1
ATOM 781 C CA . GLY A 1 103 ? -19.193 -4.477 -3.939 1.00 54.22 103 GLY A CA 1
ATOM 782 C C . GLY A 1 103 ? -19.390 -5.693 -4.842 1.00 54.22 103 GLY A C 1
ATOM 783 O O . GLY A 1 103 ? -19.644 -5.531 -6.035 1.00 54.22 103 GLY A O 1
ATOM 784 N N . GLY A 1 104 ? -19.294 -6.913 -4.315 1.00 53.06 104 GLY A N 1
ATOM 785 C CA . GLY A 1 104 ? -19.698 -8.112 -5.039 1.00 53.06 104 GLY A CA 1
ATOM 786 C C . GLY A 1 104 ? -21.215 -8.142 -5.193 1.00 53.06 104 GLY A C 1
ATOM 787 O O . GLY A 1 104 ? -21.918 -8.643 -4.320 1.00 53.06 104 GLY A O 1
ATOM 788 N N . ALA A 1 105 ? -21.725 -7.602 -6.300 1.00 52.31 105 ALA A N 1
ATOM 789 C CA . ALA A 1 105 ? -23.130 -7.676 -6.676 1.00 52.31 105 ALA A CA 1
ATOM 790 C C . ALA A 1 105 ? -23.665 -9.116 -6.532 1.00 52.31 105 ALA A C 1
ATOM 792 O O . ALA A 1 105 ? -23.415 -9.961 -7.391 1.00 52.31 105 ALA A O 1
ATOM 793 N N . GLY A 1 106 ? -24.413 -9.395 -5.457 1.00 54.53 106 GLY A N 1
ATOM 794 C CA . GLY A 1 106 ? -25.273 -10.576 -5.402 1.00 54.53 106 GLY A CA 1
ATOM 795 C C . GLY A 1 106 ? -25.443 -11.331 -4.086 1.00 54.53 106 GLY A C 1
ATOM 796 O O . GLY A 1 106 ? -26.325 -12.187 -4.069 1.00 54.53 106 GLY A O 1
ATOM 797 N N . VAL A 1 107 ? -24.707 -11.083 -2.993 1.00 49.91 107 VAL A N 1
ATOM 798 C CA . VAL A 1 107 ? -24.977 -11.847 -1.754 1.00 49.91 107 VAL A CA 1
ATOM 799 C C . VAL A 1 107 ? -24.747 -11.046 -0.472 1.00 49.91 107 VAL A C 1
ATOM 801 O O . VAL A 1 107 ? -23.636 -10.949 0.025 1.00 49.91 107 VAL A O 1
ATOM 804 N N . SER A 1 108 ? -25.868 -10.594 0.092 1.00 56.38 108 SER A N 1
ATOM 805 C CA . SER A 1 108 ? -26.047 -10.083 1.453 1.00 56.38 108 SER A CA 1
ATOM 806 C C . SER A 1 108 ? -25.600 -8.641 1.705 1.00 56.38 108 SER A C 1
ATOM 808 O O . SER A 1 108 ? -24.461 -8.264 1.472 1.00 56.38 108 SER A O 1
ATOM 810 N N . ASP A 1 109 ? -26.545 -7.858 2.225 1.00 60.75 109 ASP A N 1
ATOM 811 C CA . ASP A 1 109 ? -26.383 -6.551 2.870 1.00 60.75 109 ASP A CA 1
ATOM 812 C C . ASP A 1 109 ? -25.535 -6.716 4.147 1.00 60.75 109 ASP A C 1
ATOM 814 O O . ASP A 1 109 ? -26.030 -6.628 5.270 1.00 60.75 109 ASP A O 1
ATOM 818 N N . ASP A 1 110 ? -24.273 -7.118 3.979 1.00 61.91 110 ASP A N 1
ATOM 819 C CA . ASP A 1 110 ? -23.305 -7.217 5.061 1.00 61.91 110 ASP A CA 1
ATOM 820 C C . ASP A 1 110 ? -22.678 -5.839 5.248 1.00 61.91 110 ASP A C 1
ATOM 822 O O . ASP A 1 110 ? -21.657 -5.493 4.655 1.00 61.91 110 ASP A O 1
ATOM 826 N N . LEU A 1 111 ? -23.330 -5.028 6.082 1.00 68.50 111 LEU A N 1
ATOM 827 C CA . LEU A 1 111 ? -22.783 -3.754 6.548 1.00 68.50 111 LEU A CA 1
ATOM 828 C C . LEU A 1 111 ? -21.496 -3.950 7.380 1.00 68.50 111 LEU A C 1
ATOM 830 O O . LEU A 1 111 ? -20.889 -2.965 7.802 1.00 68.50 111 LEU A O 1
ATOM 834 N N . GLY A 1 112 ? -21.070 -5.195 7.628 1.00 68.19 112 GLY A N 1
ATOM 835 C CA . GLY A 1 112 ? -19.946 -5.534 8.479 1.00 68.19 112 GLY A CA 1
ATOM 836 C C . GLY A 1 112 ? -20.149 -5.039 9.910 1.00 68.19 112 GLY A C 1
ATOM 837 O O . GLY A 1 112 ? -21.261 -4.768 10.374 1.00 68.19 112 GLY A O 1
ATOM 838 N N . ASN A 1 113 ? -19.037 -4.869 10.623 1.00 71.25 113 ASN A N 1
ATOM 839 C CA . ASN A 1 113 ? -19.023 -4.205 11.923 1.00 71.25 113 ASN A CA 1
ATOM 840 C C . ASN A 1 113 ? -19.120 -2.686 11.720 1.00 71.25 113 ASN A C 1
ATOM 842 O O . ASN A 1 113 ? -18.111 -1.982 11.717 1.00 71.25 113 ASN A O 1
ATOM 846 N N . HIS A 1 114 ? -20.335 -2.186 11.526 1.00 75.12 114 HIS A N 1
ATOM 847 C CA . HIS A 1 114 ? -20.605 -0.771 11.290 1.00 75.12 114 HIS A CA 1
ATOM 848 C C . HIS A 1 114 ? -21.268 -0.115 12.511 1.00 75.12 114 HIS A C 1
ATOM 850 O O . HIS A 1 114 ? -22.184 -0.670 13.121 1.00 75.12 114 HIS A O 1
ATOM 856 N N . THR A 1 115 ? -20.839 1.109 12.824 1.00 83.19 115 THR A N 1
ATOM 857 C CA . THR A 1 115 ? -21.543 2.014 13.741 1.00 83.19 115 THR A CA 1
ATOM 858 C C . THR A 1 115 ? -22.227 3.094 12.912 1.00 83.19 115 THR A C 1
ATOM 860 O O . THR A 1 115 ? -21.552 3.903 12.274 1.00 83.19 115 THR A O 1
ATOM 863 N N . ALA A 1 116 ? -23.560 3.138 12.933 1.00 82.81 116 ALA A N 1
ATOM 864 C CA . ALA A 1 116 ? -24.312 4.168 12.226 1.00 82.81 116 ALA A CA 1
ATOM 865 C C . ALA A 1 116 ? -24.079 5.539 12.884 1.00 82.81 116 ALA A C 1
ATOM 867 O O . ALA A 1 116 ? -24.477 5.766 14.025 1.00 82.81 116 ALA A O 1
ATOM 868 N N . ALA A 1 117 ? -23.451 6.473 12.165 1.00 86.38 117 ALA A N 1
ATOM 869 C CA . ALA A 1 117 ? -23.271 7.853 12.631 1.00 86.38 117 ALA A CA 1
ATOM 870 C C . ALA A 1 117 ? -24.525 8.731 12.424 1.00 86.38 117 ALA A C 1
ATOM 872 O O . ALA A 1 117 ? -24.575 9.875 12.875 1.00 86.38 117 ALA A O 1
ATOM 873 N N . GLN A 1 118 ? -25.529 8.212 11.713 1.00 90.06 118 GLN A N 1
ATOM 874 C CA . GLN A 1 118 ? -26.797 8.869 11.395 1.00 90.06 118 GLN A CA 1
ATOM 875 C C . GLN A 1 118 ? -27.951 7.861 11.498 1.00 90.06 118 GLN A C 1
ATOM 877 O O . GLN A 1 118 ? -27.730 6.665 11.684 1.00 90.06 118 GLN A O 1
ATOM 882 N N . ASN A 1 119 ? -29.192 8.336 11.362 1.00 88.12 119 ASN A N 1
ATOM 883 C CA . ASN A 1 119 ? -30.370 7.470 11.363 1.00 88.12 119 ASN A CA 1
ATOM 884 C C . ASN A 1 119 ? -30.337 6.481 10.188 1.00 88.12 119 ASN A C 1
ATOM 886 O O . ASN A 1 119 ? -30.165 6.884 9.037 1.00 88.12 119 ASN A O 1
ATOM 890 N N . LEU A 1 120 ? -30.584 5.202 10.474 1.00 87.56 120 LEU A N 1
ATOM 891 C CA . LEU A 1 120 ? -30.675 4.158 9.459 1.00 87.56 120 LEU A CA 1
ATOM 892 C C . LEU A 1 120 ? -32.081 4.133 8.838 1.00 87.56 120 LEU A C 1
ATOM 894 O O . LEU A 1 120 ? -33.061 3.826 9.517 1.00 87.56 120 LEU A O 1
ATOM 898 N N . ASN A 1 121 ? -32.189 4.441 7.544 1.00 88.56 121 ASN A N 1
ATOM 899 C CA . ASN A 1 121 ? -33.418 4.257 6.770 1.00 88.56 121 ASN A CA 1
ATOM 900 C C . ASN A 1 121 ? -33.333 2.955 5.955 1.00 88.56 121 ASN A C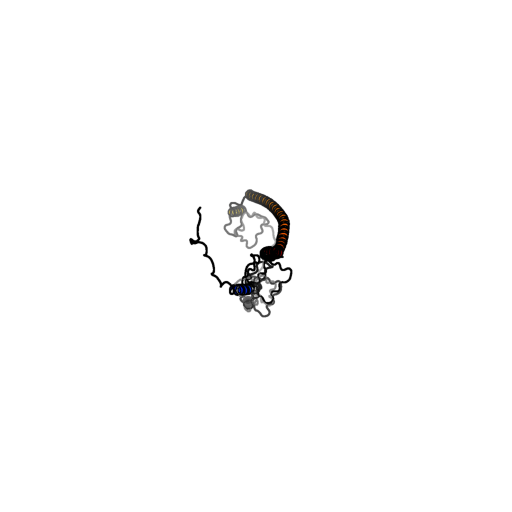 1
ATOM 902 O O . ASN A 1 121 ? -32.653 2.910 4.935 1.00 88.56 121 ASN A O 1
ATOM 906 N N . MET A 1 122 ? -34.067 1.922 6.375 1.00 87.81 122 MET A N 1
ATOM 907 C CA . MET A 1 122 ? -34.124 0.616 5.695 1.00 87.81 122 MET A CA 1
ATOM 908 C C . MET A 1 122 ? -35.138 0.570 4.536 1.00 87.81 122 MET A C 1
ATOM 910 O O . MET A 1 122 ? -35.442 -0.507 4.026 1.00 87.81 122 MET A O 1
ATOM 914 N N . ASN A 1 123 ? -35.710 1.710 4.129 1.00 88.88 123 ASN A N 1
ATOM 915 C CA . ASN A 1 123 ? -36.852 1.794 3.215 1.00 88.88 123 ASN A CA 1
ATOM 916 C C . ASN A 1 123 ? -37.984 0.840 3.642 1.00 88.88 123 ASN A C 1
ATOM 918 O O . ASN A 1 123 ? -38.664 1.087 4.634 1.00 88.88 123 ASN A O 1
ATOM 922 N N . PHE A 1 124 ? -38.177 -0.262 2.916 1.00 89.38 124 PHE A N 1
ATOM 923 C CA . PHE A 1 124 ? -39.205 -1.270 3.192 1.00 89.38 124 PHE A CA 1
ATOM 924 C C . PHE A 1 124 ? -38.623 -2.625 3.624 1.00 89.38 124 PHE A C 1
ATOM 926 O O . PHE A 1 124 ? -39.339 -3.627 3.663 1.00 89.38 124 PHE A O 1
ATOM 933 N N . HIS A 1 125 ? -37.331 -2.678 3.947 1.00 88.88 125 HIS A N 1
ATOM 934 C CA . HIS A 1 125 ? -36.686 -3.888 4.442 1.00 88.88 125 HIS A CA 1
ATOM 935 C C . HIS A 1 125 ? -36.997 -4.102 5.928 1.00 88.88 125 HIS A C 1
ATOM 937 O O . HIS A 1 125 ? -37.045 -3.165 6.726 1.00 88.88 125 HIS A O 1
ATOM 943 N N . ARG A 1 126 ? -37.247 -5.362 6.299 1.00 89.38 126 ARG A N 1
ATOM 944 C CA . ARG A 1 126 ? -37.586 -5.771 7.670 1.00 89.38 126 ARG A CA 1
ATOM 945 C C . ARG A 1 126 ? -36.328 -6.241 8.392 1.00 89.38 126 ARG A C 1
ATOM 947 O O . ARG A 1 126 ? -35.502 -6.921 7.792 1.00 89.38 126 ARG A O 1
ATOM 954 N N . ILE A 1 127 ? -36.246 -5.975 9.693 1.00 89.19 127 ILE A N 1
ATOM 955 C CA . ILE A 1 127 ? -35.278 -6.629 10.582 1.00 89.19 127 ILE A CA 1
ATOM 956 C C . ILE A 1 127 ? -35.861 -7.996 10.966 1.00 89.19 127 ILE A C 1
ATOM 958 O O . ILE A 1 127 ? -36.984 -8.069 11.467 1.00 89.19 127 ILE A O 1
ATOM 962 N N . MET A 1 128 ? -35.141 -9.081 10.681 1.00 87.25 128 MET A N 1
ATOM 963 C CA . MET A 1 128 ? -35.584 -10.461 10.934 1.00 87.25 128 MET A CA 1
ATOM 964 C C . MET A 1 128 ? -34.714 -11.134 11.999 1.00 87.25 128 MET A C 1
ATOM 966 O O . MET A 1 128 ? -33.612 -10.674 12.276 1.00 87.25 128 MET A O 1
ATOM 970 N N . ASN A 1 129 ? -35.203 -12.241 12.571 1.00 88.88 129 ASN A N 1
ATOM 971 C CA . ASN A 1 129 ? -34.481 -13.068 13.550 1.00 88.88 129 ASN A CA 1
ATOM 972 C C . ASN A 1 129 ? -34.028 -12.325 14.823 1.00 88.88 129 ASN A C 1
ATOM 974 O O . ASN A 1 129 ? -33.012 -12.680 15.415 1.00 88.88 129 ASN A O 1
ATOM 978 N N . LEU A 1 130 ? -34.784 -11.313 15.264 1.00 92.25 130 LEU A N 1
ATOM 979 C CA . LEU A 1 130 ? -34.554 -10.667 16.557 1.00 92.25 130 LEU A CA 1
ATOM 980 C C . LEU A 1 130 ? -34.881 -11.643 17.704 1.00 92.25 130 LEU A C 1
ATOM 982 O O . LEU A 1 130 ? -36.012 -12.139 17.754 1.00 92.25 130 LEU A O 1
ATOM 986 N N . PRO A 1 131 ? -33.932 -11.933 18.613 1.00 90.12 131 PRO A N 1
ATOM 987 C CA . PRO A 1 131 ? -34.207 -12.727 19.805 1.00 90.12 131 PRO A CA 1
ATOM 988 C C . PRO A 1 131 ? -35.056 -11.939 20.818 1.00 90.12 131 PRO A C 1
ATOM 990 O O . PRO A 1 131 ? -35.305 -10.745 20.653 1.00 90.12 131 PRO A O 1
ATOM 993 N N . ALA A 1 132 ? -35.503 -12.611 21.884 1.00 88.69 132 ALA A N 1
ATOM 994 C CA . ALA A 1 132 ? -36.123 -11.922 23.014 1.00 88.69 132 ALA A CA 1
ATOM 995 C C . ALA A 1 132 ? -35.105 -10.950 23.647 1.00 88.69 132 ALA A C 1
ATOM 997 O O . ALA A 1 132 ? -33.957 -11.353 23.856 1.00 88.69 132 ALA A O 1
ATOM 998 N N . PRO A 1 133 ? -35.500 -9.702 23.949 1.00 91.88 133 PRO A N 1
ATOM 999 C CA . PRO A 1 133 ? -34.577 -8.695 24.452 1.00 91.88 133 PRO A CA 1
ATOM 1000 C C . PRO A 1 133 ? -34.083 -9.046 25.861 1.00 91.88 133 PRO A C 1
ATOM 1002 O O . PRO A 1 133 ? -34.863 -9.447 26.727 1.00 91.88 133 PRO A O 1
ATOM 1005 N N . ILE A 1 134 ? -32.789 -8.852 26.101 1.00 90.69 134 ILE A N 1
ATOM 1006 C CA . ILE A 1 134 ? -32.122 -9.039 27.398 1.00 90.69 134 ILE A CA 1
ATOM 1007 C C . ILE A 1 134 ? -31.683 -7.711 28.029 1.00 90.69 134 ILE A C 1
ATOM 1009 O O . ILE A 1 134 ? -31.421 -7.663 29.232 1.00 90.69 134 ILE A O 1
ATOM 1013 N N . ALA A 1 135 ? -31.632 -6.628 27.247 1.00 90.12 135 ALA A N 1
ATOM 1014 C CA . ALA A 1 135 ? -31.270 -5.289 27.704 1.00 90.12 135 ALA A CA 1
ATOM 1015 C C . ALA A 1 135 ? -32.267 -4.224 27.215 1.00 90.12 135 ALA A C 1
ATOM 1017 O O . ALA A 1 135 ? -32.904 -4.363 26.175 1.00 90.12 135 ALA A O 1
ATOM 1018 N N . GLY A 1 136 ? -32.384 -3.119 27.959 1.00 86.31 136 GLY A N 1
ATOM 1019 C CA . GLY A 1 136 ? -33.395 -2.081 27.702 1.00 86.31 136 GLY A CA 1
ATOM 1020 C C . GLY A 1 136 ? -33.219 -1.271 26.410 1.00 86.31 136 GLY A C 1
ATOM 1021 O O . GLY A 1 136 ? -34.134 -0.545 26.036 1.00 86.31 136 GLY A O 1
ATOM 1022 N N . SER A 1 137 ? -32.073 -1.386 25.735 1.00 88.38 137 SER A N 1
ATOM 1023 C CA . SER A 1 137 ? -31.773 -0.655 24.493 1.00 88.38 137 SER A CA 1
ATOM 1024 C C . SER A 1 137 ? -31.902 -1.518 23.234 1.00 88.38 137 SER A C 1
ATOM 1026 O O . SER A 1 137 ? -31.591 -1.050 22.141 1.00 88.38 137 SER A O 1
ATOM 1028 N N . GLU A 1 138 ? -32.310 -2.780 23.373 1.00 91.94 138 GLU A N 1
ATOM 1029 C CA . GLU A 1 138 ? -32.436 -3.695 22.241 1.00 91.94 138 GLU A CA 1
ATOM 1030 C C . GLU A 1 138 ? -33.757 -3.476 21.483 1.00 91.94 138 GLU A C 1
ATOM 1032 O O . GLU A 1 138 ? -34.786 -3.164 22.092 1.00 91.94 138 GLU A O 1
ATOM 1037 N N . PRO A 1 139 ? -33.765 -3.643 20.149 1.00 90.12 139 PRO A N 1
ATOM 1038 C CA . PRO A 1 139 ? -35.001 -3.646 19.380 1.00 90.12 139 PRO A CA 1
ATOM 1039 C C . PRO A 1 139 ? -35.851 -4.867 19.748 1.00 90.12 139 PRO A C 1
ATOM 1041 O O . PRO A 1 139 ? -35.342 -5.969 19.937 1.00 90.12 139 PRO A O 1
ATOM 1044 N N . VAL A 1 140 ? -37.168 -4.681 19.804 1.00 91.25 140 VAL A N 1
ATOM 1045 C CA . VAL A 1 140 ? -38.123 -5.722 20.203 1.00 91.25 140 VAL A CA 1
ATOM 1046 C C . VAL A 1 140 ? -39.051 -6.096 19.053 1.00 91.25 140 VAL A C 1
ATOM 1048 O O . VAL A 1 140 ? -39.362 -5.271 18.192 1.00 91.25 140 VAL A O 1
ATOM 1051 N N . THR A 1 141 ? -39.525 -7.342 19.037 1.00 91.94 141 THR A N 1
ATOM 1052 C CA . THR A 1 141 ? -40.562 -7.775 18.092 1.00 91.94 141 THR A CA 1
ATOM 1053 C C . THR A 1 141 ? -41.950 -7.336 18.568 1.00 91.94 141 THR A C 1
ATOM 1055 O O . THR A 1 141 ? -42.192 -7.144 19.761 1.00 91.94 141 THR A O 1
ATOM 1058 N N . LEU A 1 142 ? -42.895 -7.195 17.631 1.00 88.44 142 LEU A N 1
ATOM 1059 C CA . LEU A 1 142 ? -44.292 -6.890 17.964 1.00 88.44 142 LEU A CA 1
ATOM 1060 C C . LEU A 1 142 ? -44.925 -7.994 18.829 1.00 88.44 142 LEU A C 1
ATOM 1062 O O . LEU A 1 142 ? -45.702 -7.697 19.733 1.00 88.44 142 LEU A O 1
ATOM 1066 N N . ASP A 1 143 ? -44.553 -9.252 18.588 1.00 87.75 143 ASP A N 1
ATOM 1067 C CA . ASP A 1 143 ? -45.032 -10.396 19.368 1.00 87.75 143 ASP A CA 1
ATOM 1068 C C . ASP A 1 143 ? -44.587 -10.309 20.834 1.00 87.75 143 ASP A C 1
ATOM 1070 O O . ASP A 1 143 ? -45.410 -10.498 21.727 1.00 87.75 143 ASP A O 1
ATOM 1074 N N . TYR A 1 144 ? -43.329 -9.930 21.094 1.00 87.44 144 TYR A N 1
ATOM 1075 C CA . TYR A 1 144 ? -42.820 -9.736 22.456 1.00 87.44 144 TYR A CA 1
ATOM 1076 C C . TYR A 1 144 ? -43.593 -8.646 23.219 1.00 87.44 144 TYR A C 1
ATOM 1078 O O . TYR A 1 144 ? -43.964 -8.832 24.378 1.00 87.44 144 TYR A O 1
ATOM 1086 N N . LEU A 1 145 ? -43.895 -7.520 22.562 1.00 84.88 145 LEU A N 1
ATOM 1087 C CA . LEU A 1 145 ? -44.688 -6.442 23.168 1.00 84.88 145 LEU A CA 1
ATOM 1088 C C . LEU A 1 145 ? -46.125 -6.878 23.481 1.00 84.88 145 LEU A C 1
ATOM 1090 O O . LEU A 1 145 ? -46.661 -6.533 24.536 1.00 84.88 145 LEU A O 1
ATOM 1094 N N . ASN A 1 146 ? -46.747 -7.643 22.583 1.00 84.00 146 ASN A N 1
ATOM 1095 C CA . ASN A 1 146 ? -48.108 -8.137 22.775 1.00 84.00 146 ASN A CA 1
ATOM 1096 C C . ASN A 1 146 ? -48.201 -9.175 23.900 1.00 84.00 146 ASN A C 1
ATOM 1098 O O . ASN A 1 146 ? -49.212 -9.209 24.602 1.00 84.00 146 ASN A O 1
ATOM 1102 N N . ASP A 1 147 ? -47.164 -9.987 24.101 1.00 82.62 147 ASP A N 1
ATOM 1103 C CA . ASP A 1 147 ? -47.105 -10.952 25.201 1.00 82.62 147 ASP A CA 1
ATOM 1104 C C . ASP A 1 147 ? -46.981 -10.245 26.564 1.00 82.62 147 ASP A C 1
ATOM 1106 O O . ASP A 1 147 ? -47.766 -10.508 27.478 1.00 82.62 147 ASP A O 1
ATOM 1110 N N . LEU A 1 148 ? -46.115 -9.224 26.675 1.00 74.94 148 LEU A N 1
ATOM 1111 C CA . LEU A 1 148 ? -46.070 -8.372 27.873 1.00 74.94 148 LEU A CA 1
ATOM 1112 C C . LEU A 1 148 ? -47.408 -7.665 28.126 1.00 74.94 148 LEU A C 1
ATOM 1114 O O . LEU A 1 148 ? -47.862 -7.583 29.269 1.00 74.94 148 LEU A O 1
ATOM 1118 N N . SER A 1 149 ? -48.060 -7.164 27.075 1.00 65.12 149 SER A N 1
ATOM 1119 C CA . SER A 1 149 ? -49.319 -6.422 27.199 1.00 65.12 149 SER A CA 1
ATOM 1120 C C . SER A 1 149 ? -50.485 -7.272 27.716 1.00 65.12 149 SER A C 1
ATOM 1122 O O . SER A 1 149 ? -51.425 -6.709 28.278 1.00 65.12 149 SER A O 1
ATOM 1124 N N . GLN A 1 150 ? -50.452 -8.601 27.576 1.00 60.38 150 GLN A N 1
ATOM 1125 C CA . GLN A 1 150 ? -51.499 -9.482 28.112 1.00 60.38 150 GLN A CA 1
ATOM 1126 C C . GLN A 1 150 ? -51.416 -9.678 29.635 1.00 60.38 150 GLN A C 1
ATOM 1128 O O . GLN A 1 150 ? -52.357 -10.198 30.235 1.00 60.38 150 GLN A O 1
ATOM 1133 N N . THR A 1 151 ? -50.345 -9.211 30.285 1.00 55.59 151 THR A N 1
ATOM 1134 C CA . THR A 1 151 ? -50.188 -9.288 31.750 1.00 55.59 151 THR A CA 1
ATOM 1135 C C . THR A 1 151 ? -50.712 -8.060 32.508 1.00 55.59 151 THR A C 1
ATOM 1137 O O . THR A 1 151 ? -50.853 -8.116 33.728 1.00 55.59 151 THR A O 1
ATOM 1140 N N . TRP A 1 152 ? -51.071 -6.973 31.812 1.00 50.00 152 TRP A N 1
ATOM 1141 C CA . TRP A 1 152 ? -51.331 -5.662 32.427 1.00 50.00 152 TRP A CA 1
ATOM 1142 C C . TRP A 1 152 ? -52.720 -5.073 32.161 1.00 50.00 152 TRP A C 1
ATOM 1144 O O . TRP A 1 152 ? -52.868 -3.853 32.041 1.00 50.00 152 TRP A O 1
ATOM 1154 N N . ASP A 1 153 ? -53.772 -5.886 32.157 1.00 58.91 153 ASP A N 1
ATOM 1155 C CA . ASP A 1 153 ? -55.114 -5.326 32.338 1.00 58.91 153 ASP A CA 1
ATOM 1156 C C . ASP A 1 153 ? -55.268 -4.911 33.818 1.00 58.91 153 ASP A C 1
ATOM 1158 O O . ASP A 1 153 ? -55.716 -5.678 34.665 1.00 58.91 153 ASP A O 1
ATOM 1162 N N . HIS A 1 154 ? -54.822 -3.694 34.157 1.00 64.88 154 HIS A N 1
ATOM 1163 C CA . HIS A 1 154 ? -54.832 -3.116 35.516 1.00 64.88 154 HIS A CA 1
ATOM 1164 C C . HIS A 1 154 ? -56.245 -2.918 36.089 1.00 64.88 154 HIS A C 1
ATOM 1166 O O . HIS A 1 154 ? -56.416 -2.462 37.220 1.00 64.88 154 HIS A O 1
ATOM 1172 N N . ILE A 1 155 ? -57.275 -3.231 35.309 1.00 63.81 155 ILE A N 1
ATOM 1173 C CA . ILE A 1 155 ? -58.659 -3.204 35.739 1.00 63.81 155 ILE A CA 1
ATOM 1174 C C . ILE A 1 155 ? -59.026 -4.640 36.079 1.00 63.81 155 ILE A C 1
ATOM 1176 O O . ILE A 1 155 ? -59.247 -5.467 35.195 1.00 63.81 155 ILE A O 1
ATOM 1180 N N . ALA A 1 156 ? -59.119 -4.944 37.372 1.00 66.81 156 ALA A N 1
ATOM 1181 C CA . ALA A 1 156 ? -59.703 -6.202 37.804 1.00 66.81 156 ALA A CA 1
ATOM 1182 C C . ALA A 1 156 ? -61.149 -6.276 37.286 1.00 66.81 156 ALA A C 1
ATOM 1184 O O . ALA A 1 156 ? -62.060 -5.652 37.820 1.00 66.81 156 ALA A O 1
ATOM 1185 N N . LYS A 1 157 ? -61.367 -7.043 36.213 1.00 63.44 157 LYS A N 1
ATOM 1186 C CA . LYS A 1 157 ? -62.695 -7.266 35.613 1.00 63.44 157 LYS A CA 1
ATOM 1187 C C . LYS A 1 157 ? -63.574 -8.213 36.450 1.00 63.44 157 LYS A C 1
ATOM 1189 O O . LYS A 1 157 ? -64.679 -8.550 36.031 1.00 63.44 157 LYS A O 1
ATOM 1194 N N . ARG A 1 158 ? -63.075 -8.682 37.603 1.00 69.31 158 ARG A N 1
ATOM 1195 C CA . ARG A 1 158 ? -63.721 -9.602 38.557 1.00 69.31 158 ARG A CA 1
ATOM 1196 C C . ARG A 1 158 ? -63.237 -9.319 39.984 1.00 69.31 158 ARG A C 1
ATOM 1198 O O . ARG A 1 158 ? -62.264 -8.593 40.172 1.00 69.31 158 ARG A O 1
ATOM 1205 N N . ASP A 1 159 ? -63.892 -9.939 40.965 1.00 73.50 159 ASP A N 1
ATOM 1206 C CA . ASP A 1 159 ? -63.506 -9.872 42.377 1.00 73.50 159 ASP A CA 1
ATOM 1207 C C . ASP A 1 159 ? -62.041 -10.285 42.595 1.00 73.50 159 ASP A C 1
ATOM 1209 O O . ASP A 1 159 ? -61.600 -11.342 42.136 1.00 73.50 159 ASP A O 1
ATOM 1213 N N . ILE A 1 160 ? -61.299 -9.467 43.347 1.00 78.00 160 ILE A N 1
ATOM 1214 C CA . ILE A 1 160 ? -59.924 -9.768 43.752 1.00 78.00 160 ILE A CA 1
ATOM 1215 C C . ILE A 1 160 ? -59.963 -10.559 45.063 1.00 78.00 160 ILE A C 1
ATOM 1217 O O . ILE A 1 160 ? -60.281 -10.019 46.123 1.00 78.00 160 ILE A O 1
ATOM 1221 N N . ASN A 1 161 ? -59.603 -11.842 45.016 1.00 78.75 161 ASN A N 1
ATOM 1222 C CA . ASN A 1 161 ? -59.402 -12.634 46.227 1.00 78.75 161 ASN A CA 1
ATOM 1223 C C . ASN A 1 161 ? -58.007 -12.366 46.807 1.00 78.75 161 ASN A C 1
ATOM 1225 O O . ASN A 1 161 ? -57.012 -12.879 46.301 1.00 78.75 161 ASN A O 1
ATOM 1229 N N . MET A 1 162 ? -57.941 -11.596 47.893 1.00 81.25 162 MET A N 1
ATOM 1230 C CA . MET A 1 162 ? -56.676 -11.229 48.534 1.00 81.25 162 MET A CA 1
ATOM 1231 C C . MET A 1 162 ? -56.170 -12.226 49.585 1.00 81.25 162 MET A C 1
ATOM 1233 O O . MET A 1 162 ? -55.155 -11.936 50.194 1.00 81.25 162 MET A O 1
ATOM 1237 N N . GLN A 1 163 ? -56.846 -13.349 49.861 1.00 70.56 163 GLN A N 1
ATOM 1238 C CA . GLN A 1 163 ? -56.384 -14.413 50.78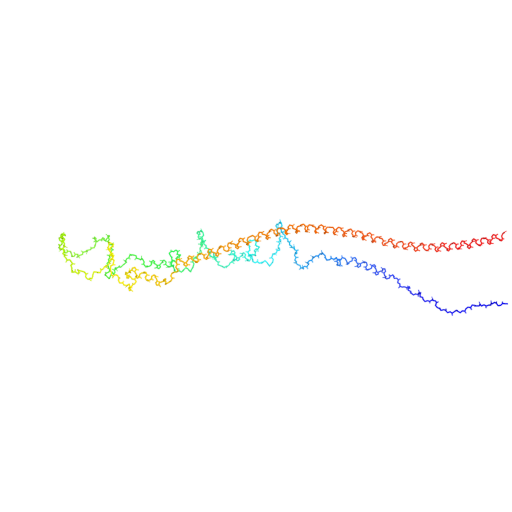3 1.00 70.56 163 GLN A CA 1
ATOM 1239 C C . GLN A 1 163 ? -55.610 -13.922 52.036 1.00 70.56 163 GLN A C 1
ATOM 1241 O O . GLN A 1 163 ? -54.551 -14.445 52.373 1.00 70.56 163 GLN A O 1
ATOM 1246 N N . ASN A 1 164 ? -56.160 -12.921 52.737 1.00 77.81 164 ASN A N 1
ATOM 1247 C CA . ASN A 1 164 ? -55.615 -12.274 53.948 1.00 77.81 164 ASN A CA 1
ATOM 1248 C C . ASN A 1 164 ? -54.480 -11.242 53.766 1.00 77.81 164 ASN A C 1
ATOM 1250 O O . ASN A 1 164 ? -53.981 -10.713 54.763 1.00 77.81 164 ASN A O 1
ATOM 1254 N N . PHE A 1 165 ? -54.107 -10.878 52.540 1.00 78.31 165 PHE A N 1
ATOM 1255 C CA . PHE A 1 165 ? -53.249 -9.721 52.276 1.00 78.31 165 PHE A CA 1
ATOM 1256 C C . PHE A 1 165 ? -53.991 -8.403 52.562 1.00 78.31 165 PHE A C 1
ATOM 1258 O O . PHE A 1 165 ? -55.176 -8.252 52.260 1.00 78.31 165 PHE A O 1
ATOM 1265 N N . LYS A 1 166 ? -53.293 -7.441 53.179 1.00 71.25 166 LYS A N 1
ATOM 1266 C CA . LYS A 1 166 ? -53.829 -6.109 53.506 1.00 71.25 166 LYS A CA 1
ATOM 1267 C C . LYS A 1 166 ? -53.572 -5.142 52.350 1.00 71.25 166 LYS A C 1
ATOM 1269 O O . LYS A 1 166 ? -52.462 -5.107 51.831 1.00 71.25 166 LYS A O 1
ATOM 1274 N N . LEU A 1 167 ? -54.552 -4.301 52.025 1.00 75.38 167 LEU A N 1
ATOM 1275 C CA . LEU A 1 167 ? -54.327 -3.123 51.183 1.00 75.38 167 LEU A CA 1
ATOM 1276 C C . LEU A 1 167 ? -53.591 -2.054 52.004 1.00 75.38 167 LEU A C 1
ATOM 1278 O O . LEU A 1 167 ? -53.955 -1.798 53.153 1.00 75.38 167 LEU A O 1
ATOM 1282 N N . GLN A 1 168 ? -52.557 -1.444 51.431 1.00 70.50 168 GLN A N 1
ATOM 1283 C CA . GLN A 1 168 ? -51.757 -0.378 52.049 1.00 70.50 168 GLN A CA 1
ATOM 1284 C C . GLN A 1 168 ? -51.855 0.899 51.196 1.00 70.50 168 GLN A C 1
ATOM 1286 O O . GLN A 1 168 ? -52.179 0.816 50.016 1.00 70.50 168 GLN A O 1
ATOM 1291 N N . ASN A 1 169 ? -51.589 2.076 51.779 1.00 63.16 169 ASN A N 1
ATOM 1292 C CA . ASN A 1 169 ? -51.585 3.381 51.085 1.00 63.16 169 ASN A CA 1
ATOM 1293 C C . ASN A 1 169 ? -52.919 3.786 50.415 1.00 63.16 169 ASN A C 1
ATOM 1295 O O . ASN A 1 169 ? -52.940 4.425 49.367 1.00 63.16 169 ASN A O 1
ATOM 1299 N N . MET A 1 170 ? -54.049 3.444 51.040 1.00 73.75 170 MET A N 1
ATOM 1300 C CA . MET A 1 170 ? -55.411 3.727 50.555 1.00 73.75 170 MET A CA 1
ATOM 1301 C C . MET A 1 170 ? -55.889 5.153 50.904 1.00 73.75 170 MET A C 1
ATOM 1303 O O . MET A 1 170 ? -56.939 5.322 51.524 1.00 73.75 170 MET A O 1
ATOM 1307 N N . ASN A 1 171 ? -55.109 6.180 50.556 1.00 62.81 171 ASN A N 1
ATOM 1308 C CA . ASN A 1 171 ? -55.374 7.564 50.985 1.00 62.81 171 ASN A CA 1
ATOM 1309 C C . ASN A 1 171 ? -56.651 8.171 50.367 1.00 62.81 171 ASN A C 1
ATOM 1311 O O . ASN A 1 171 ? -57.283 9.008 51.005 1.00 62.81 171 ASN A O 1
ATOM 1315 N N . ASP A 1 172 ? -57.070 7.686 49.192 1.00 64.38 172 ASP A N 1
ATOM 1316 C CA . ASP A 1 172 ? -58.259 8.150 48.456 1.00 64.38 172 ASP A CA 1
ATOM 1317 C C . ASP A 1 172 ? -59.374 7.091 48.394 1.00 64.38 172 ASP A C 1
ATOM 1319 O O . ASP A 1 172 ? -60.116 6.989 47.413 1.00 64.38 172 ASP A O 1
ATOM 1323 N N . LEU A 1 173 ? -59.508 6.255 49.431 1.00 68.12 173 LEU A N 1
ATOM 1324 C CA . LEU A 1 173 ? -60.609 5.294 49.484 1.00 68.12 173 LEU A CA 1
ATOM 1325 C C . LEU A 1 173 ? -61.946 6.012 49.735 1.00 68.12 173 LEU A C 1
ATOM 1327 O O . LEU A 1 173 ? -62.339 6.237 50.883 1.00 68.12 173 LEU A O 1
ATOM 1331 N N . ASP A 1 174 ? -62.673 6.343 48.664 1.00 64.75 174 ASP A N 1
ATOM 1332 C CA . ASP A 1 174 ? -64.027 6.893 48.771 1.00 64.75 174 ASP A CA 1
ATOM 1333 C C . ASP A 1 174 ? -65.030 5.800 49.190 1.00 64.75 174 ASP A C 1
ATOM 1335 O O . ASP A 1 174 ? -65.546 5.016 48.391 1.00 64.75 174 ASP A O 1
ATOM 1339 N N . LEU A 1 175 ? -65.301 5.749 50.494 1.00 66.31 175 LEU A N 1
ATOM 1340 C CA . LEU A 1 175 ? -66.273 4.850 51.115 1.00 66.31 175 LEU A CA 1
ATOM 1341 C C . LEU A 1 175 ? -67.700 5.420 51.140 1.00 66.31 175 LEU A C 1
ATOM 1343 O O . LEU A 1 175 ? -68.577 4.786 51.725 1.00 66.31 175 LEU A O 1
ATOM 1347 N N . ARG A 1 176 ? -67.982 6.586 50.533 1.00 59.88 176 ARG A N 1
ATOM 1348 C CA . ARG A 1 176 ? -69.294 7.264 50.651 1.00 59.88 176 ARG A CA 1
ATOM 1349 C C . ARG A 1 176 ? -70.460 6.442 50.104 1.00 59.88 176 ARG A C 1
ATOM 1351 O O . ARG A 1 176 ? -71.586 6.617 50.558 1.00 59.88 176 ARG A O 1
ATOM 1358 N N . ASN A 1 177 ? -70.179 5.505 49.199 1.00 55.66 177 ASN A N 1
ATOM 1359 C CA . ASN A 1 177 ? -71.166 4.574 48.647 1.00 55.66 177 ASN A CA 1
ATOM 1360 C C . ASN A 1 177 ? -71.021 3.139 49.177 1.00 55.66 177 ASN A C 1
ATOM 1362 O O . ASN A 1 177 ? -71.735 2.248 48.718 1.00 55.66 177 ASN A O 1
ATOM 1366 N N . ASN A 1 178 ? -70.124 2.892 50.140 1.00 57.81 178 ASN A N 1
ATOM 1367 C CA . ASN A 1 178 ? -69.894 1.561 50.685 1.00 57.81 178 ASN A CA 1
ATOM 1368 C C . ASN A 1 178 ? -70.429 1.466 52.120 1.00 57.81 178 ASN A C 1
ATOM 1370 O O . ASN A 1 178 ? -69.987 2.160 53.034 1.00 57.81 178 ASN A O 1
ATOM 1374 N N . SER A 1 179 ? -71.420 0.599 52.321 1.00 52.91 179 SER A N 1
ATOM 1375 C CA . SER A 1 179 ? -72.088 0.405 53.610 1.00 52.91 179 SER A CA 1
ATOM 1376 C C . SER A 1 179 ? -71.160 -0.296 54.615 1.00 52.91 179 SER A C 1
ATOM 1378 O O . SER A 1 179 ? -71.263 -1.506 54.817 1.00 52.91 179 SER A O 1
ATOM 1380 N N . LEU A 1 180 ? -70.262 0.442 55.279 1.00 60.03 180 LEU A N 1
ATOM 1381 C CA . LEU A 1 180 ? -69.445 -0.064 56.392 1.00 60.03 180 LEU A CA 1
ATOM 1382 C C . LEU A 1 180 ? -70.329 -0.366 57.613 1.00 60.03 180 LEU A C 1
ATOM 1384 O O . LEU A 1 180 ? -70.518 0.458 58.503 1.00 60.03 180 LEU A O 1
ATOM 1388 N N . LYS A 1 181 ? -70.906 -1.569 57.658 1.00 54.62 181 LYS A N 1
ATOM 1389 C CA . LYS A 1 181 ? -71.947 -1.933 58.630 1.00 54.62 181 LYS A CA 1
ATOM 1390 C C . LYS A 1 181 ? -71.471 -2.486 59.981 1.00 54.62 181 LYS A C 1
ATOM 1392 O O . LYS A 1 181 ? -72.307 -3.071 60.652 1.00 54.62 181 LYS A O 1
ATOM 1397 N N . ARG A 1 182 ? -70.207 -2.328 60.412 1.00 54.19 182 ARG A N 1
ATOM 1398 C CA . ARG A 1 182 ? -69.731 -2.615 61.797 1.00 54.19 182 ARG A CA 1
ATOM 1399 C C . ARG A 1 182 ? -68.225 -2.320 61.930 1.00 54.19 182 ARG A C 1
ATOM 1401 O O . ARG A 1 182 ? -67.411 -3.148 61.537 1.00 54.19 182 ARG A O 1
ATOM 1408 N N . ALA A 1 183 ? -67.849 -1.196 62.538 1.00 51.88 183 ALA A N 1
ATOM 1409 C CA . ALA A 1 183 ? -66.543 -1.045 63.183 1.00 51.88 183 ALA A CA 1
ATOM 1410 C C . ALA A 1 183 ? -66.798 -0.830 64.680 1.00 51.88 183 ALA A C 1
ATOM 1412 O O . ALA A 1 183 ? -67.333 0.195 65.092 1.00 51.88 183 ALA A O 1
ATOM 1413 N N . ASN A 1 184 ? -66.499 -1.857 65.471 1.00 45.84 184 ASN A N 1
ATOM 1414 C CA . ASN A 1 184 ? -66.634 -1.864 66.921 1.00 45.84 184 ASN A CA 1
ATOM 1415 C C . ASN A 1 184 ? -65.458 -1.083 67.525 1.00 45.84 184 ASN A C 1
ATOM 1417 O O . ASN A 1 184 ? -64.354 -1.617 67.608 1.00 45.84 184 ASN A O 1
ATOM 1421 N N . ILE A 1 185 ? -65.673 0.177 67.903 1.00 52.62 185 ILE A N 1
ATOM 1422 C CA . ILE A 1 185 ? -64.700 0.957 68.675 1.00 52.62 185 ILE A CA 1
ATOM 1423 C C . ILE A 1 185 ? -65.297 1.196 70.063 1.00 52.62 185 ILE A C 1
ATOM 1425 O O . ILE A 1 185 ? -66.165 2.046 70.229 1.00 52.62 185 ILE A O 1
ATOM 1429 N N . HIS A 1 186 ? -64.828 0.443 71.059 1.00 46.62 186 HIS A N 1
ATOM 1430 C CA . HIS A 1 186 ? -65.026 0.719 72.487 1.00 46.62 186 HIS A CA 1
ATOM 1431 C C . HIS A 1 186 ? -63.613 0.845 73.101 1.00 46.62 186 HIS A C 1
ATOM 1433 O O . HIS A 1 186 ? -62.887 -0.141 73.151 1.00 46.62 186 HIS A O 1
ATOM 1439 N N . SER A 1 187 ? -63.059 2.053 73.281 1.00 51.12 187 SER A N 1
ATOM 1440 C CA . SER A 1 187 ? -63.233 2.964 74.433 1.00 51.12 187 SER A CA 1
ATOM 1441 C C . SER A 1 187 ? -62.711 2.378 75.753 1.00 51.12 187 SER A C 1
ATOM 1443 O O . SER A 1 187 ? -63.424 1.577 76.343 1.00 51.12 187 SER A O 1
ATOM 1445 N N . SER A 1 188 ? -61.568 2.868 76.262 1.00 40.06 188 SER A N 1
ATOM 1446 C CA . SER A 1 188 ? -61.497 3.591 77.555 1.00 40.06 188 SER A CA 1
ATOM 1447 C C . SER A 1 188 ? -60.060 3.720 78.098 1.00 40.06 188 SER A C 1
ATOM 1449 O O . SER A 1 188 ? -59.428 2.724 78.434 1.00 40.06 188 SER A O 1
ATOM 1451 N N . THR A 1 189 ? -59.617 4.974 78.272 1.00 48.19 189 THR A N 1
ATOM 1452 C CA . THR A 1 189 ? -58.639 5.473 79.270 1.00 48.19 189 THR A CA 1
ATOM 1453 C C . THR A 1 189 ? -57.215 4.901 79.320 1.00 48.19 189 THR A C 1
ATOM 1455 O O . THR A 1 189 ? -56.963 3.918 80.006 1.00 48.19 189 THR A O 1
ATOM 1458 N N . LEU A 1 190 ? -56.246 5.673 78.811 1.00 43.19 190 LEU A N 1
ATOM 1459 C CA . LEU A 1 190 ? -54.942 5.825 79.472 1.00 43.19 190 LEU A CA 1
ATOM 1460 C C . LEU A 1 190 ? -54.659 7.321 79.686 1.00 43.19 190 LEU A C 1
ATOM 1462 O O . LEU A 1 190 ? -54.590 8.104 78.741 1.00 43.19 190 LEU A O 1
ATOM 1466 N N . HIS A 1 191 ? -54.609 7.690 80.966 1.00 41.28 191 HIS A N 1
ATOM 1467 C CA . HIS A 1 191 ? -54.277 9.007 81.511 1.00 41.28 191 HIS A CA 1
ATOM 1468 C C . HIS A 1 191 ? -52.771 9.321 81.351 1.00 41.28 191 HIS A C 1
ATOM 1470 O O . HIS A 1 191 ? -51.957 8.430 81.132 1.00 41.28 191 HIS A O 1
ATOM 1476 N N . SER A 1 192 ? -52.449 10.609 81.487 1.00 38.47 192 SER A N 1
ATOM 1477 C CA . SER A 1 192 ? -51.153 11.317 81.421 1.00 38.47 192 SER A CA 1
ATOM 1478 C C . SER A 1 192 ? -49.885 10.623 81.978 1.00 38.47 192 SER A C 1
ATOM 1480 O O . SER A 1 192 ? -49.978 9.854 82.934 1.00 38.47 192 SER A O 1
ATOM 1482 N N . PRO A 1 193 ? -48.680 10.983 81.474 1.00 47.53 193 PRO A N 1
ATOM 1483 C CA . PRO A 1 193 ? -47.412 10.366 81.860 1.00 47.53 193 PRO A CA 1
ATOM 1484 C C . PRO A 1 193 ? -46.899 10.903 83.208 1.00 47.53 193 PRO A C 1
ATOM 1486 O O . PRO A 1 193 ? -46.587 12.085 83.337 1.00 47.53 193 PRO A O 1
ATOM 1489 N N . GLN A 1 194 ? -46.758 10.026 84.203 1.00 40.88 194 GLN A N 1
ATOM 1490 C CA . GLN A 1 194 ? -45.880 10.247 85.355 1.00 40.88 194 GLN A CA 1
ATOM 1491 C C . GLN A 1 194 ? -44.764 9.202 85.329 1.00 40.88 194 GLN A C 1
ATOM 1493 O O . GLN A 1 194 ? -45.002 8.024 85.064 1.00 40.88 194 GLN A O 1
ATOM 1498 N N . SER A 1 195 ? -43.540 9.676 85.547 1.00 49.09 195 SER A N 1
ATOM 1499 C CA . SER A 1 195 ? -42.289 8.928 85.484 1.00 49.09 195 SER A CA 1
ATOM 1500 C C . SER A 1 195 ? -42.304 7.705 86.397 1.00 49.09 195 SER A C 1
ATOM 1502 O O . SER A 1 195 ? -42.460 7.829 87.612 1.00 49.09 195 SER A O 1
ATOM 1504 N N . ILE A 1 196 ? -42.065 6.530 85.821 1.00 47.28 196 ILE A N 1
ATOM 1505 C CA . ILE A 1 196 ? -41.742 5.327 86.585 1.00 47.28 196 ILE A CA 1
ATOM 1506 C C . ILE A 1 196 ? -40.219 5.292 86.743 1.00 47.28 196 ILE A C 1
ATOM 1508 O O . ILE A 1 196 ? -39.511 4.724 85.916 1.00 47.28 196 ILE A O 1
ATOM 1512 N N . GLU A 1 197 ? -39.715 5.917 87.806 1.00 51.12 197 GLU A N 1
ATOM 1513 C CA . GLU A 1 197 ? -38.401 5.580 88.354 1.00 51.12 197 GLU A CA 1
ATOM 1514 C C . GLU A 1 197 ? -38.574 4.359 89.259 1.00 51.12 197 GLU A C 1
ATOM 1516 O O . GLU A 1 197 ? -39.027 4.443 90.400 1.00 51.12 197 GLU A O 1
ATOM 1521 N N . GLY A 1 198 ? -38.253 3.191 88.711 1.00 38.28 198 GLY A N 1
ATOM 1522 C CA . GLY A 1 198 ? -38.167 1.936 89.438 1.00 38.28 198 GLY A CA 1
ATOM 1523 C C . GLY A 1 198 ? -36.884 1.227 89.038 1.00 38.28 198 GLY A C 1
ATOM 1524 O O . GLY A 1 198 ? -36.594 1.085 87.858 1.00 38.28 198 GLY A O 1
ATOM 1525 N N . ASN A 1 199 ? -36.106 0.803 90.028 1.00 48.34 199 ASN A N 1
ATOM 1526 C CA . ASN A 1 199 ? -34.878 0.026 89.895 1.00 48.34 199 ASN A CA 1
ATOM 1527 C C . ASN A 1 199 ? -35.101 -1.234 89.020 1.00 48.34 199 ASN A C 1
ATOM 1529 O O . ASN A 1 199 ? -35.565 -2.268 89.508 1.00 48.34 199 ASN A O 1
ATOM 1533 N N . PHE A 1 200 ? -34.811 -1.143 87.717 1.00 43.91 200 PHE A N 1
ATOM 1534 C CA . PHE A 1 200 ? -35.010 -2.209 86.730 1.00 43.91 200 PHE A CA 1
ATOM 1535 C C . PHE A 1 200 ? -33.866 -3.230 86.765 1.00 43.91 200 PHE A C 1
ATOM 1537 O O . PHE A 1 200 ? -33.137 -3.396 85.795 1.00 43.91 200 PHE A O 1
ATOM 1544 N N . ASN A 1 201 ? -33.721 -3.959 87.874 1.00 47.53 201 ASN A N 1
ATOM 1545 C CA . ASN A 1 201 ? -32.791 -5.095 87.949 1.00 47.53 201 ASN A CA 1
ATOM 1546 C C . ASN A 1 201 ? -33.472 -6.446 87.642 1.00 47.53 201 ASN A C 1
ATOM 1548 O O . ASN A 1 201 ? -33.108 -7.491 88.179 1.00 47.53 201 ASN A O 1
ATOM 1552 N N . ARG A 1 202 ? -34.499 -6.431 86.783 1.00 48.81 202 ARG A N 1
ATOM 1553 C CA . ARG A 1 202 ? -35.078 -7.628 86.155 1.00 48.81 202 ARG A CA 1
ATOM 1554 C C . ARG A 1 202 ? -35.177 -7.371 84.650 1.00 48.81 202 ARG A C 1
ATOM 1556 O O . ARG A 1 202 ? -35.700 -6.320 84.285 1.00 48.81 202 ARG A O 1
ATOM 1563 N N . PRO A 1 203 ? -34.698 -8.276 83.779 1.00 50.25 203 PRO A N 1
ATOM 1564 C CA . PRO A 1 203 ? -34.788 -8.075 82.339 1.00 50.25 203 PRO A CA 1
ATOM 1565 C C . PRO A 1 203 ? -36.268 -8.118 81.944 1.00 50.25 203 PRO A C 1
ATOM 1567 O O . PRO A 1 203 ? -36.906 -9.163 82.033 1.00 50.25 203 PRO A O 1
ATOM 1570 N N . ILE A 1 204 ? -36.840 -6.972 81.567 1.00 55.66 204 ILE A N 1
ATOM 1571 C CA . ILE A 1 204 ? -38.271 -6.864 81.230 1.00 55.66 204 ILE A CA 1
ATOM 1572 C C . ILE A 1 204 ? -38.583 -7.423 79.838 1.00 55.66 204 ILE A C 1
ATOM 1574 O O . ILE A 1 204 ? -39.745 -7.655 79.519 1.00 55.66 204 ILE A O 1
ATOM 1578 N N . ILE A 1 205 ? -37.578 -7.706 79.008 1.00 57.19 205 ILE A N 1
ATOM 1579 C CA . ILE A 1 205 ? -37.824 -8.185 77.649 1.00 57.19 205 ILE A CA 1
ATOM 1580 C C . ILE A 1 205 ? -36.776 -9.232 77.288 1.00 57.19 205 ILE A C 1
ATOM 1582 O O . ILE A 1 205 ? -35.669 -8.903 76.877 1.00 57.19 205 ILE A O 1
ATOM 1586 N N . GLN A 1 206 ? -37.109 -10.505 77.498 1.00 54.47 206 GLN A N 1
ATOM 1587 C CA . GLN A 1 206 ? -36.206 -11.623 77.205 1.00 54.47 206 GLN A CA 1
ATOM 1588 C C . GLN A 1 206 ? -36.278 -12.063 75.728 1.00 54.47 206 GLN A C 1
ATOM 1590 O O . GLN A 1 206 ? -35.410 -12.795 75.270 1.00 54.47 206 GLN A O 1
ATOM 1595 N N . GLU A 1 207 ? -37.263 -11.568 74.963 1.00 58.00 207 GLU A N 1
ATOM 1596 C CA . GLU A 1 207 ? -37.522 -11.973 73.569 1.00 58.00 207 GLU A CA 1
ATOM 1597 C C . GLU A 1 207 ? -38.032 -10.807 72.692 1.00 58.00 207 GLU A C 1
ATOM 1599 O O . GLU A 1 207 ? -39.002 -10.929 71.942 1.00 58.00 207 GLU A O 1
ATOM 1604 N N . ALA A 1 208 ? -37.406 -9.630 72.786 1.00 61.62 208 ALA A N 1
ATOM 1605 C CA . ALA A 1 208 ? -37.737 -8.521 71.889 1.00 61.62 208 ALA A CA 1
ATOM 1606 C C . ALA A 1 208 ? -37.274 -8.839 70.457 1.00 61.62 208 ALA A C 1
ATOM 1608 O O . ALA A 1 208 ? -36.086 -8.756 70.147 1.00 61.62 208 ALA A O 1
ATOM 1609 N N . LYS A 1 209 ? -38.205 -9.179 69.559 1.00 72.62 209 LYS A N 1
ATOM 1610 C CA . LYS A 1 209 ? -37.899 -9.289 68.128 1.00 72.62 209 LYS A CA 1
ATOM 1611 C C . LYS A 1 209 ? -37.838 -7.894 67.508 1.00 72.62 209 LYS A C 1
ATOM 1613 O O . LYS A 1 209 ? -38.860 -7.224 67.370 1.00 72.62 209 LYS A O 1
ATOM 1618 N N . ILE A 1 210 ? -36.649 -7.484 67.080 1.00 76.50 210 ILE A N 1
ATOM 1619 C CA . ILE A 1 210 ? -36.471 -6.286 66.260 1.00 76.50 210 ILE A CA 1
ATOM 1620 C C . ILE A 1 210 ? -36.976 -6.611 64.848 1.00 76.50 210 ILE A C 1
ATOM 1622 O O . ILE A 1 210 ? -36.460 -7.505 64.183 1.00 76.50 210 ILE A O 1
ATOM 1626 N N . VAL A 1 211 ? -38.034 -5.927 64.415 1.00 74.81 211 VAL A N 1
ATOM 1627 C CA . VAL A 1 211 ? -38.690 -6.145 63.109 1.00 74.81 211 VAL A CA 1
ATOM 1628 C C . VAL A 1 211 ? -38.370 -5.055 62.075 1.00 74.81 211 VAL A C 1
ATOM 1630 O O . VAL A 1 211 ? -38.813 -5.160 60.938 1.00 74.81 211 VAL A O 1
ATOM 1633 N N . HIS A 1 212 ? -37.594 -4.035 62.460 1.00 82.75 212 HIS A N 1
ATOM 1634 C CA . HIS A 1 212 ? -37.153 -2.912 61.618 1.00 82.75 212 HIS A CA 1
ATOM 1635 C C . HIS A 1 212 ? -35.714 -2.489 61.989 1.00 82.75 212 HIS A C 1
ATOM 1637 O O . HIS A 1 212 ? -34.994 -3.255 62.620 1.00 82.75 212 HIS A O 1
ATOM 1643 N N . SER A 1 213 ? -35.274 -1.290 61.596 1.00 81.19 213 SER A N 1
ATOM 1644 C CA . SER A 1 213 ? -33.956 -0.747 61.946 1.00 81.19 213 SER A CA 1
ATOM 1645 C C . SER A 1 213 ? -33.804 -0.524 63.454 1.00 81.19 213 SER A C 1
ATOM 1647 O O . SER A 1 213 ? -34.671 0.081 64.085 1.00 81.19 213 SER A O 1
ATOM 1649 N N . LEU A 1 214 ? -32.676 -0.973 64.005 1.00 83.19 214 LEU A N 1
ATOM 1650 C CA . LEU A 1 214 ? -32.223 -0.632 65.350 1.00 83.19 214 LEU A CA 1
ATOM 1651 C C . LEU A 1 214 ? -31.282 0.574 65.253 1.00 83.19 214 LEU A C 1
ATOM 1653 O O . LEU A 1 214 ? -30.208 0.455 64.667 1.00 83.19 214 LEU A O 1
ATOM 1657 N N . ASP A 1 215 ? -31.684 1.715 65.808 1.00 86.25 215 ASP A N 1
ATOM 1658 C CA . ASP A 1 215 ? -30.784 2.848 66.032 1.00 86.25 215 ASP A CA 1
ATOM 1659 C C . ASP A 1 215 ? -30.168 2.719 67.431 1.00 86.25 215 ASP A C 1
ATOM 1661 O O . ASP A 1 215 ? -30.886 2.555 68.418 1.00 86.25 215 ASP A O 1
ATOM 1665 N N . MET A 1 216 ? -28.838 2.735 67.495 1.00 86.69 216 MET A N 1
ATOM 1666 C CA . MET A 1 216 ? -28.065 2.566 68.726 1.00 86.69 216 MET A CA 1
ATOM 1667 C C . MET A 1 216 ? -27.549 3.897 69.290 1.00 86.69 216 MET A C 1
ATOM 1669 O O . MET A 1 216 ? -26.874 3.869 70.314 1.00 86.69 216 MET A O 1
ATOM 1673 N N . ASP A 1 217 ? -27.798 5.036 68.628 1.00 87.19 217 ASP A N 1
ATOM 1674 C CA . ASP A 1 217 ? -27.302 6.366 69.034 1.00 87.19 217 ASP A CA 1
ATOM 1675 C C . ASP A 1 217 ? -25.781 6.380 69.319 1.00 87.19 217 ASP A C 1
ATOM 1677 O O . ASP A 1 217 ? -25.284 6.915 70.308 1.00 87.19 217 ASP A O 1
ATOM 1681 N N . GLY A 1 218 ? -25.019 5.678 68.471 1.00 87.50 218 GLY A N 1
ATOM 1682 C CA . GLY A 1 218 ? -23.565 5.536 68.608 1.00 87.50 218 GLY A CA 1
ATOM 1683 C C . GLY A 1 218 ? -23.087 4.541 69.676 1.00 87.50 218 GLY A C 1
ATOM 1684 O O . GLY A 1 218 ? -21.877 4.376 69.841 1.00 87.50 218 GLY A O 1
ATOM 1685 N N . ALA A 1 219 ? -23.982 3.839 70.379 1.00 86.75 219 ALA A N 1
ATOM 1686 C CA . ALA A 1 219 ? -23.593 2.791 71.320 1.00 86.75 219 ALA A CA 1
ATOM 1687 C C . ALA A 1 219 ? -23.011 1.557 70.591 1.00 86.75 219 ALA A C 1
ATOM 1689 O O . ALA A 1 219 ? -23.594 1.080 69.612 1.00 86.75 219 ALA A O 1
ATOM 1690 N N . PRO A 1 220 ? -21.879 0.993 71.060 1.00 86.69 220 PRO A N 1
ATOM 1691 C CA . PRO A 1 220 ? -21.264 -0.167 70.426 1.00 86.69 220 PRO A CA 1
ATOM 1692 C C . PRO A 1 220 ? -22.044 -1.456 70.714 1.00 86.69 220 PRO A C 1
ATOM 1694 O O . PRO A 1 220 ? -22.590 -1.652 71.801 1.00 86.69 220 PRO A O 1
ATOM 1697 N N . LEU A 1 221 ? -22.009 -2.392 69.764 1.00 86.44 221 LEU A N 1
ATOM 1698 C CA . LEU A 1 221 ? -22.416 -3.774 70.011 1.00 86.44 221 LEU A CA 1
ATOM 1699 C C . LEU A 1 221 ? -21.314 -4.485 70.805 1.00 86.44 221 LEU A C 1
ATOM 1701 O O . LEU A 1 221 ? -20.183 -4.615 70.339 1.00 86.44 221 LEU A O 1
ATOM 1705 N N . ILE A 1 222 ? -21.642 -4.955 72.006 1.00 86.00 222 ILE A N 1
ATOM 1706 C CA . ILE A 1 222 ? -20.728 -5.723 72.860 1.00 86.00 222 ILE A CA 1
ATOM 1707 C C . ILE A 1 222 ? -21.006 -7.224 72.734 1.00 86.00 222 ILE A C 1
ATOM 1709 O O . ILE A 1 222 ? -22.126 -7.631 72.440 1.00 86.00 222 ILE A O 1
ATOM 1713 N N . ASN A 1 223 ? -19.989 -8.053 72.988 1.00 84.81 223 ASN A N 1
ATOM 1714 C CA . ASN A 1 223 ? -20.092 -9.520 72.971 1.00 84.81 223 ASN A CA 1
ATOM 1715 C C . ASN A 1 223 ? -20.556 -10.121 71.626 1.00 84.81 223 ASN A C 1
ATOM 1717 O O . ASN A 1 223 ? -21.210 -11.164 71.595 1.00 84.81 223 ASN A O 1
ATOM 1721 N N . VAL A 1 224 ? -20.194 -9.483 70.508 1.00 89.25 224 VAL A N 1
ATOM 1722 C CA . VAL A 1 224 ? -20.407 -10.037 69.163 1.00 89.25 224 VAL A CA 1
ATOM 1723 C C . VAL A 1 224 ? -19.539 -11.288 68.999 1.00 89.25 224 VAL A C 1
ATOM 1725 O O . VAL A 1 224 ? -18.309 -11.206 69.003 1.00 89.25 224 VAL A O 1
ATOM 1728 N N . SER A 1 225 ? -20.192 -12.445 68.895 1.00 86.25 225 SER A N 1
ATOM 1729 C CA . SER A 1 225 ? -19.537 -13.743 68.685 1.00 86.25 225 SER A CA 1
ATOM 1730 C C . SER A 1 225 ? -19.018 -13.883 67.252 1.00 86.25 225 SER A C 1
ATOM 1732 O O . SER A 1 225 ? -19.333 -13.060 66.393 1.00 86.25 225 SER A O 1
ATOM 1734 N N . ASP A 1 226 ? -18.225 -14.924 66.982 1.00 87.19 226 ASP A N 1
ATOM 1735 C CA . ASP A 1 226 ? -17.813 -15.206 65.609 1.00 87.19 226 ASP A CA 1
ATOM 1736 C C . ASP A 1 226 ? -19.046 -15.475 64.721 1.00 87.19 226 ASP A C 1
ATOM 1738 O O . ASP A 1 226 ? -19.918 -16.260 65.104 1.00 87.19 226 ASP A O 1
ATOM 1742 N N . PRO A 1 227 ? -19.133 -14.831 63.544 1.00 90.25 227 PRO A N 1
ATOM 1743 C CA . PRO A 1 227 ? -20.258 -14.960 62.630 1.00 90.25 227 PRO A CA 1
ATOM 1744 C C . PRO A 1 227 ? -20.301 -16.372 62.041 1.00 90.25 227 PRO A C 1
ATOM 1746 O O . PRO A 1 227 ? -19.307 -16.864 61.497 1.00 90.25 227 PRO A O 1
ATOM 1749 N N . ILE A 1 228 ? -21.471 -16.998 62.102 1.00 89.00 228 ILE A N 1
ATOM 1750 C CA . ILE A 1 228 ? -21.743 -18.331 61.556 1.00 89.00 228 ILE A CA 1
ATOM 1751 C C . ILE A 1 228 ? -22.458 -18.191 60.204 1.00 89.00 228 ILE A C 1
ATOM 1753 O O . ILE A 1 228 ? -22.166 -18.931 59.263 1.00 89.00 228 ILE A O 1
ATOM 1757 N N . GLY A 1 229 ? -23.369 -17.222 60.088 1.00 86.62 229 GLY A N 1
ATOM 1758 C CA . GLY A 1 229 ? -24.126 -16.901 58.884 1.00 86.62 229 GLY A CA 1
ATOM 1759 C C . GLY A 1 229 ? -23.602 -15.672 58.123 1.00 86.62 229 GLY A C 1
ATOM 1760 O O . GLY A 1 229 ? -22.874 -14.844 58.669 1.00 86.62 229 GLY A O 1
ATOM 1761 N N . PRO A 1 230 ? -23.996 -15.504 56.847 1.00 86.81 230 PRO A N 1
ATOM 1762 C CA . PRO A 1 230 ? -23.566 -14.377 56.012 1.00 86.81 230 PRO A CA 1
ATOM 1763 C C . PRO A 1 230 ? -24.172 -13.023 56.422 1.00 86.81 230 PRO A C 1
ATOM 1765 O O . PRO A 1 230 ? -23.710 -11.992 55.946 1.00 86.81 230 PRO A O 1
ATOM 1768 N N . GLN A 1 231 ? -25.211 -13.024 57.262 1.00 87.25 231 GLN A N 1
ATOM 1769 C CA . GLN A 1 231 ? -25.900 -11.820 57.747 1.00 87.25 231 GLN A CA 1
ATOM 1770 C C . GLN A 1 231 ? -25.539 -11.481 59.201 1.00 87.25 231 GLN A C 1
ATOM 1772 O O . GLN A 1 231 ? -26.060 -10.512 59.751 1.00 87.25 231 GLN A O 1
ATOM 1777 N N . ASP A 1 232 ? -24.663 -12.271 59.824 1.00 89.88 232 ASP A N 1
ATOM 1778 C CA . ASP A 1 232 ? -24.245 -12.049 61.202 1.00 89.88 232 ASP A CA 1
ATOM 1779 C C . ASP A 1 232 ? -23.330 -10.822 61.287 1.00 89.88 232 ASP A C 1
ATOM 1781 O O . ASP A 1 232 ? -22.516 -10.553 60.397 1.00 89.88 232 ASP A O 1
ATOM 1785 N N . ALA A 1 233 ? -23.430 -10.086 62.394 1.00 88.38 233 ALA A N 1
ATOM 1786 C CA . ALA A 1 233 ? -22.505 -9.000 62.683 1.00 88.38 233 ALA A CA 1
ATOM 1787 C C . ALA A 1 233 ? -21.074 -9.543 62.854 1.00 88.38 233 ALA A C 1
ATOM 1789 O O . ALA A 1 233 ? -20.854 -10.589 63.462 1.00 88.38 233 ALA A O 1
ATOM 1790 N N . VAL A 1 234 ? -20.089 -8.809 62.337 1.00 91.50 234 VAL A N 1
ATOM 1791 C CA . VAL A 1 234 ? -18.662 -9.152 62.417 1.00 91.50 234 VAL A CA 1
ATOM 1792 C C . VAL A 1 234 ? -17.937 -8.184 63.346 1.00 91.50 234 VAL A C 1
ATOM 1794 O O . VAL A 1 234 ? -18.175 -6.979 63.301 1.00 91.50 234 VAL A O 1
ATOM 1797 N N . ASN A 1 235 ? -17.021 -8.696 64.169 1.00 90.06 235 ASN A N 1
ATOM 1798 C CA . ASN A 1 235 ? -16.070 -7.853 64.895 1.00 90.06 235 ASN A CA 1
ATOM 1799 C C . ASN A 1 235 ? -14.803 -7.607 64.043 1.00 90.06 235 ASN A C 1
ATOM 1801 O O . ASN A 1 235 ? -14.523 -8.346 63.092 1.00 90.06 235 ASN A O 1
ATOM 1805 N N . LEU A 1 236 ? -14.032 -6.565 64.379 1.00 89.25 236 LEU A N 1
ATOM 1806 C CA . LEU A 1 236 ? -12.847 -6.164 63.608 1.00 89.25 236 LEU A CA 1
ATOM 1807 C C . LEU A 1 236 ? -11.768 -7.259 63.575 1.00 89.25 236 LEU A C 1
ATOM 1809 O O . LEU A 1 236 ? -11.194 -7.512 62.524 1.00 89.25 236 LEU A O 1
ATOM 1813 N N . ARG A 1 237 ? -11.569 -7.981 64.683 1.00 88.00 237 ARG A N 1
ATOM 1814 C CA . ARG A 1 237 ? -10.607 -9.090 64.773 1.00 88.00 237 ARG A CA 1
ATOM 1815 C C . ARG A 1 237 ? -10.918 -10.203 63.767 1.00 88.00 237 ARG A C 1
ATOM 1817 O O . ARG A 1 237 ? -10.018 -10.701 63.096 1.00 88.00 237 ARG A O 1
ATOM 1824 N N . THR A 1 238 ? -12.182 -10.606 63.651 1.00 87.62 238 THR A N 1
ATOM 1825 C CA . THR A 1 238 ? -12.606 -11.633 62.693 1.00 87.62 238 THR A CA 1
ATOM 1826 C C . THR A 1 238 ? -12.490 -11.123 61.255 1.00 87.62 238 THR A C 1
ATOM 1828 O O . THR A 1 238 ? -12.151 -11.895 60.355 1.00 87.62 238 THR A O 1
ATOM 1831 N N . LEU A 1 239 ? -12.737 -9.831 61.020 1.00 88.38 239 LEU A N 1
ATOM 1832 C CA . LEU A 1 239 ? -12.555 -9.208 59.710 1.00 88.38 239 LEU A CA 1
ATOM 1833 C C . LEU A 1 239 ? -11.076 -9.195 59.293 1.00 88.38 239 LEU A C 1
ATOM 1835 O O . LEU A 1 239 ? -10.755 -9.672 58.207 1.00 88.38 239 LEU A O 1
ATOM 1839 N N . GLU A 1 240 ? -10.183 -8.734 60.169 1.00 87.38 240 GLU A N 1
ATOM 1840 C CA . GLU A 1 240 ? -8.731 -8.724 59.956 1.00 87.38 240 GLU A CA 1
ATOM 1841 C C . GLU A 1 240 ? -8.195 -10.135 59.689 1.00 87.38 240 GLU A C 1
ATOM 1843 O O . GLU A 1 240 ? -7.468 -10.347 58.720 1.00 87.38 240 GLU A O 1
ATOM 1848 N N . ALA A 1 241 ? -8.632 -11.132 60.465 1.00 85.44 241 ALA A N 1
ATOM 1849 C CA . ALA A 1 241 ? -8.253 -12.527 60.251 1.00 85.44 241 ALA A CA 1
ATOM 1850 C C . ALA A 1 241 ? -8.746 -13.080 58.899 1.00 85.44 241 ALA A C 1
ATOM 1852 O O . ALA A 1 241 ? -8.012 -13.799 58.222 1.00 85.44 241 ALA A O 1
ATOM 1853 N N . LYS A 1 242 ? -9.971 -12.740 58.468 1.00 83.44 242 LYS A N 1
ATOM 1854 C CA . LYS A 1 242 ? -10.503 -13.155 57.156 1.00 83.44 242 LYS A CA 1
ATOM 1855 C C . LYS A 1 242 ? -9.797 -12.459 55.990 1.00 83.44 242 LYS A C 1
ATOM 1857 O O . LYS A 1 242 ? -9.647 -13.077 54.938 1.00 83.44 242 LYS A O 1
ATOM 1862 N N . ILE A 1 243 ? -9.385 -11.203 56.156 1.00 82.81 243 ILE A N 1
ATOM 1863 C CA . ILE A 1 243 ? -8.595 -10.466 55.160 1.00 82.81 243 ILE A CA 1
ATOM 1864 C C . ILE A 1 243 ? -7.201 -11.093 55.041 1.00 82.81 243 ILE A C 1
ATOM 1866 O O . ILE A 1 243 ? -6.793 -11.446 53.936 1.00 82.81 243 ILE A O 1
ATOM 1870 N N . ALA A 1 244 ? -6.528 -11.338 56.169 1.00 80.62 244 ALA A N 1
ATOM 1871 C CA . ALA A 1 244 ? -5.230 -12.010 56.210 1.00 80.62 244 ALA A CA 1
ATOM 1872 C C . ALA A 1 244 ? -5.287 -13.442 55.643 1.00 80.62 244 ALA A C 1
ATOM 1874 O O . ALA A 1 244 ? -4.378 -13.871 54.948 1.00 80.62 244 ALA A O 1
ATOM 1875 N N . ALA A 1 245 ? -6.379 -14.183 55.851 1.00 79.19 245 ALA A N 1
ATOM 1876 C CA . ALA A 1 245 ? -6.541 -15.517 55.265 1.00 79.19 245 ALA A CA 1
ATOM 1877 C C . ALA A 1 245 ? -6.715 -15.501 53.732 1.00 79.19 245 ALA A C 1
ATOM 1879 O O . ALA A 1 245 ? -6.348 -16.468 53.066 1.00 79.19 245 ALA A O 1
ATOM 1880 N N . ARG A 1 246 ? -7.283 -14.429 53.159 1.00 78.25 246 ARG A N 1
ATOM 1881 C CA . ARG A 1 246 ? -7.389 -14.257 51.695 1.00 78.25 246 ARG A CA 1
ATOM 1882 C C . ARG A 1 246 ? -6.080 -13.789 51.064 1.00 78.25 246 ARG A C 1
ATOM 1884 O O . ARG A 1 246 ? -5.847 -14.073 49.894 1.00 78.25 246 ARG A O 1
ATOM 1891 N N . HIS A 1 247 ? -5.246 -13.104 51.838 1.00 72.44 247 HIS A N 1
ATOM 1892 C CA . HIS A 1 247 ? -3.930 -12.622 51.435 1.00 72.44 247 HIS A CA 1
ATOM 1893 C C . HIS A 1 247 ? -2.892 -13.129 52.441 1.00 72.44 247 HIS A C 1
ATOM 1895 O O . HIS A 1 247 ? -2.458 -12.356 53.290 1.00 72.44 247 HIS A O 1
ATOM 1901 N N . PRO A 1 248 ? -2.543 -14.430 52.394 1.00 63.00 248 PRO A N 1
ATOM 1902 C CA . PRO A 1 248 ? -1.673 -15.051 53.392 1.00 63.00 248 PRO A CA 1
ATOM 1903 C C . PRO A 1 248 ? -0.229 -14.538 53.341 1.00 63.00 248 PRO A C 1
ATOM 1905 O O . PRO A 1 248 ? 0.496 -14.706 54.315 1.00 63.00 248 PRO A O 1
ATOM 1908 N N . ASP A 1 249 ? 0.163 -13.909 52.230 1.00 71.00 249 ASP A N 1
ATOM 1909 C CA . ASP A 1 249 ? 1.468 -13.275 52.047 1.00 71.00 249 ASP A CA 1
ATOM 1910 C C . ASP A 1 249 ? 1.317 -12.063 51.104 1.00 71.00 249 ASP A C 1
ATOM 1912 O O . ASP A 1 249 ? 1.554 -12.158 49.896 1.00 71.00 249 ASP A O 1
ATOM 1916 N N . PRO A 1 250 ? 0.744 -10.944 51.581 1.00 67.00 250 PRO A N 1
ATOM 1917 C CA . PRO A 1 250 ? 0.690 -9.735 50.780 1.00 67.00 250 PRO A CA 1
ATOM 1918 C C . PRO A 1 250 ? 2.125 -9.225 50.643 1.00 67.00 250 PRO A C 1
ATOM 1920 O O . PRO A 1 250 ? 2.778 -9.013 51.664 1.00 67.00 250 PRO A O 1
ATOM 1923 N N . ALA A 1 251 ? 2.596 -9.043 49.401 1.00 69.25 251 ALA A N 1
ATOM 1924 C CA . ALA A 1 251 ? 3.927 -8.505 49.125 1.00 69.25 251 ALA A CA 1
ATOM 1925 C C . ALA A 1 251 ? 4.189 -7.320 50.054 1.00 69.25 251 ALA A C 1
ATOM 1927 O O . ALA A 1 251 ? 3.393 -6.374 50.111 1.00 69.25 251 ALA A O 1
ATOM 1928 N N . THR A 1 252 ? 5.258 -7.418 50.834 1.00 77.19 252 THR A N 1
ATOM 1929 C CA . THR A 1 252 ? 5.594 -6.360 51.779 1.00 77.19 252 THR A CA 1
ATOM 1930 C C . THR A 1 252 ? 5.900 -5.087 50.997 1.00 77.19 252 THR A C 1
ATOM 1932 O O . THR A 1 252 ? 6.358 -5.138 49.853 1.00 77.19 252 THR A O 1
ATOM 1935 N N . GLU A 1 253 ? 5.666 -3.926 51.606 1.00 74.19 253 GLU A N 1
ATOM 1936 C CA . GLU A 1 253 ? 5.968 -2.633 50.976 1.00 74.19 253 GLU A CA 1
ATOM 1937 C C . GLU A 1 253 ? 7.422 -2.592 50.455 1.00 74.19 253 GLU A C 1
ATOM 1939 O O . GLU A 1 253 ? 7.669 -2.162 49.332 1.00 74.19 253 GLU A O 1
ATOM 1944 N N . GLY A 1 254 ? 8.358 -3.217 51.183 1.00 79.31 254 GLY A N 1
ATOM 1945 C CA . GLY A 1 254 ? 9.760 -3.345 50.772 1.00 79.31 254 GLY A CA 1
ATOM 1946 C C . GLY A 1 254 ? 10.032 -4.265 49.569 1.00 79.31 254 GLY A C 1
ATOM 1947 O O . GLY A 1 254 ? 10.993 -4.032 48.838 1.00 79.31 254 GLY A O 1
ATOM 1948 N N . GLU A 1 255 ? 9.217 -5.293 49.317 1.00 87.00 255 GLU A N 1
ATOM 1949 C CA . GLU A 1 255 ? 9.359 -6.149 48.124 1.00 87.00 255 GLU A CA 1
ATOM 1950 C C . GLU A 1 255 ? 8.857 -5.444 46.862 1.00 87.00 255 GLU A C 1
ATOM 1952 O O . GLU A 1 255 ? 9.461 -5.570 45.793 1.00 87.00 255 GLU A O 1
ATOM 1957 N N . LEU A 1 256 ? 7.778 -4.667 46.991 1.00 87.94 256 LEU A N 1
ATOM 1958 C CA . LEU A 1 256 ? 7.269 -3.825 45.910 1.00 87.94 256 LEU A CA 1
ATOM 1959 C C . LEU A 1 256 ? 8.266 -2.716 45.560 1.00 87.94 256 LEU A C 1
ATOM 1961 O O . LEU A 1 256 ? 8.524 -2.492 44.375 1.00 87.94 256 LEU A O 1
ATOM 1965 N N . ASP A 1 257 ? 8.890 -2.098 46.564 1.00 89.44 257 ASP A N 1
ATOM 1966 C CA . ASP A 1 257 ? 9.950 -1.105 46.366 1.00 89.44 257 ASP A CA 1
ATOM 1967 C C . ASP A 1 257 ? 11.170 -1.708 45.654 1.00 89.44 257 ASP A C 1
ATOM 1969 O O . ASP A 1 257 ? 11.663 -1.145 44.675 1.00 89.44 257 ASP A O 1
ATOM 1973 N N . ALA A 1 258 ? 11.613 -2.904 46.058 1.00 90.38 258 ALA A N 1
ATOM 1974 C CA . ALA A 1 258 ? 12.734 -3.589 45.415 1.00 90.38 258 ALA A CA 1
ATOM 1975 C C . ALA A 1 258 ? 12.443 -3.961 43.948 1.00 90.38 258 ALA A C 1
ATOM 1977 O O . ALA A 1 258 ? 13.316 -3.853 43.078 1.00 90.38 258 ALA A O 1
ATOM 1978 N N . LEU A 1 259 ? 11.214 -4.390 43.641 1.00 93.38 259 LEU A N 1
ATOM 1979 C CA . LEU A 1 259 ? 10.779 -4.632 42.263 1.00 93.38 259 LEU A CA 1
ATOM 1980 C C . LEU A 1 259 ? 10.762 -3.337 41.446 1.00 93.38 259 LEU A C 1
ATOM 1982 O O . LEU A 1 259 ? 11.206 -3.329 40.294 1.00 93.38 259 LEU A O 1
ATOM 1986 N N . PHE A 1 260 ? 10.292 -2.240 42.038 1.00 94.56 260 PHE A N 1
ATOM 1987 C CA . PHE A 1 260 ? 10.259 -0.938 41.386 1.00 94.56 260 PHE A CA 1
ATOM 1988 C C . PHE A 1 260 ? 11.667 -0.402 41.092 1.00 94.56 260 PHE A C 1
ATOM 1990 O O . PHE A 1 260 ? 11.930 0.075 39.984 1.00 94.56 260 PHE A O 1
ATOM 1997 N N . ASP A 1 261 ? 12.601 -0.558 42.028 1.00 96.25 261 ASP A N 1
ATOM 1998 C CA . ASP A 1 261 ? 14.004 -0.183 41.844 1.00 96.25 261 ASP A CA 1
ATOM 1999 C C . ASP A 1 261 ? 14.686 -1.013 40.750 1.00 96.25 261 ASP A C 1
ATOM 2001 O O . ASP A 1 261 ? 15.391 -0.463 39.895 1.00 96.25 261 ASP A O 1
ATOM 2005 N N . ASN A 1 262 ? 14.413 -2.320 40.697 1.00 97.06 262 ASN A N 1
ATOM 2006 C CA . ASN A 1 262 ? 14.892 -3.177 39.614 1.00 97.06 262 ASN A CA 1
ATOM 2007 C C . ASN A 1 262 ? 14.352 -2.723 38.252 1.00 97.06 262 ASN A C 1
ATOM 2009 O O . ASN A 1 262 ? 15.123 -2.579 37.301 1.00 97.06 262 ASN A O 1
ATOM 2013 N N . LEU A 1 263 ? 13.051 -2.435 38.146 1.00 97.50 263 LEU A N 1
ATOM 2014 C CA . LEU A 1 263 ? 12.448 -1.920 36.911 1.00 97.50 263 LEU A CA 1
ATOM 2015 C C . LEU A 1 263 ? 13.064 -0.584 36.484 1.00 97.50 263 LEU A C 1
ATOM 2017 O O . LEU A 1 263 ? 13.339 -0.371 35.300 1.00 97.50 263 LEU A O 1
ATOM 2021 N N . LYS A 1 264 ? 13.333 0.308 37.439 1.00 97.56 264 LYS A N 1
ATOM 2022 C CA . LYS A 1 264 ? 13.991 1.593 37.190 1.00 97.56 264 LYS A CA 1
ATOM 2023 C C . LYS A 1 264 ? 15.419 1.409 36.673 1.00 97.56 264 LYS A C 1
ATOM 2025 O O . LYS A 1 264 ? 15.826 2.124 35.756 1.00 97.56 264 LYS A O 1
ATOM 2030 N N . SER A 1 265 ? 16.146 0.432 37.213 1.00 97.69 265 SER A N 1
ATOM 2031 C CA . SER A 1 265 ? 17.487 0.056 36.758 1.00 97.69 265 SER A CA 1
ATOM 2032 C C . SER A 1 265 ? 17.472 -0.492 35.326 1.00 97.69 265 SER A C 1
ATOM 2034 O O . SER A 1 265 ? 18.191 0.022 34.466 1.00 97.69 265 SER A O 1
ATOM 2036 N N . TYR A 1 266 ? 16.582 -1.447 35.023 1.00 97.94 266 TYR A N 1
ATOM 2037 C CA . TYR A 1 266 ? 16.422 -1.991 33.667 1.00 97.94 266 TYR A CA 1
ATOM 2038 C C . TYR A 1 266 ? 16.058 -0.912 32.649 1.00 97.94 266 TYR A C 1
ATOM 2040 O O . TYR A 1 266 ? 16.638 -0.857 31.565 1.00 97.94 266 TYR A O 1
ATOM 2048 N N . LYS A 1 267 ? 15.144 -0.005 33.007 1.00 98.12 267 LYS A N 1
ATOM 2049 C CA . LYS A 1 267 ? 14.804 1.136 32.157 1.00 98.12 267 LYS A CA 1
ATOM 2050 C C . LYS A 1 267 ? 16.032 2.009 31.878 1.00 98.12 267 LYS A C 1
ATOM 2052 O O . LYS A 1 267 ? 16.266 2.379 30.733 1.00 98.12 267 LYS A O 1
ATOM 2057 N N . GLY A 1 268 ? 16.834 2.302 32.903 1.00 97.75 268 GLY A N 1
ATOM 2058 C CA . GLY A 1 268 ? 18.062 3.084 32.754 1.00 97.75 268 GLY A CA 1
ATOM 2059 C C . GLY A 1 268 ? 19.085 2.435 31.816 1.00 97.75 268 GLY A C 1
ATOM 2060 O O . GLY A 1 268 ? 19.676 3.130 30.987 1.00 97.75 268 GLY A O 1
ATOM 2061 N N . ALA A 1 269 ? 19.260 1.114 31.907 1.00 97.88 269 ALA A N 1
ATOM 2062 C CA . ALA A 1 269 ? 20.137 0.354 31.017 1.00 97.88 269 ALA A CA 1
ATOM 2063 C C . ALA A 1 269 ? 19.648 0.399 29.559 1.00 97.88 269 ALA A C 1
ATOM 2065 O O . ALA A 1 269 ? 20.423 0.736 28.662 1.00 97.88 269 ALA A O 1
ATOM 2066 N N . ASN A 1 270 ? 18.352 0.171 29.337 1.00 97.94 270 ASN A N 1
ATOM 2067 C CA . ASN A 1 270 ? 17.754 0.238 28.003 1.00 97.94 270 ASN A CA 1
ATOM 2068 C C . ASN A 1 270 ? 17.864 1.649 27.403 1.00 97.94 270 ASN A C 1
ATOM 2070 O O . ASN A 1 270 ? 18.214 1.806 26.235 1.00 97.94 270 ASN A O 1
ATOM 2074 N N . ASP A 1 271 ? 17.641 2.697 28.201 1.00 98.19 271 ASP A N 1
ATOM 2075 C CA . ASP A 1 271 ? 17.808 4.083 27.753 1.00 98.19 271 ASP A CA 1
ATOM 2076 C C . ASP A 1 271 ? 19.263 4.367 27.326 1.00 98.19 271 ASP A C 1
ATOM 2078 O O . ASP A 1 271 ? 19.511 5.143 26.396 1.00 98.19 271 ASP A O 1
ATOM 2082 N N . ALA A 1 272 ? 20.253 3.784 28.010 1.00 98.12 272 ALA A N 1
ATOM 2083 C CA . ALA A 1 272 ? 21.665 3.920 27.651 1.00 98.12 272 ALA A CA 1
ATOM 2084 C C . ALA A 1 272 ? 21.994 3.198 26.335 1.00 98.12 272 ALA A C 1
ATOM 2086 O O . ALA A 1 272 ? 22.644 3.784 25.465 1.00 98.12 272 ALA A O 1
ATOM 2087 N N . GLU A 1 273 ? 21.490 1.977 26.154 1.00 98.25 273 GLU A N 1
ATOM 2088 C CA . GLU A 1 273 ? 21.651 1.214 24.916 1.00 98.25 273 GLU A CA 1
ATOM 2089 C C . GLU A 1 273 ? 21.022 1.941 23.722 1.00 98.25 273 GLU A C 1
ATOM 2091 O O . GLU A 1 273 ? 21.679 2.133 22.700 1.00 98.25 273 GLU A O 1
ATOM 2096 N N . VAL A 1 274 ? 19.802 2.463 23.875 1.00 98.31 274 VAL A N 1
ATOM 2097 C CA . VAL A 1 274 ? 19.128 3.249 22.831 1.00 98.31 274 VAL A CA 1
ATOM 2098 C C . VAL A 1 274 ? 19.941 4.488 22.445 1.00 98.31 274 VAL A C 1
ATOM 2100 O O . VAL A 1 274 ? 20.018 4.821 21.263 1.00 98.31 274 VAL A O 1
ATOM 2103 N N . ARG A 1 275 ? 20.585 5.176 23.399 1.00 98.12 275 ARG A N 1
ATOM 2104 C CA . ARG A 1 275 ? 21.481 6.304 23.072 1.00 98.12 275 ARG A CA 1
ATOM 2105 C C . ARG A 1 275 ? 22.710 5.854 22.286 1.00 98.12 275 ARG A C 1
ATOM 2107 O O . ARG A 1 275 ? 23.079 6.525 21.326 1.00 98.12 275 ARG A O 1
ATOM 2114 N N . SER A 1 276 ? 23.323 4.733 22.666 1.00 98.31 276 SER A N 1
ATOM 2115 C CA . SER A 1 276 ? 24.471 4.176 21.943 1.00 98.31 276 SER A CA 1
ATOM 2116 C C . SER A 1 276 ? 24.094 3.770 20.517 1.00 98.31 276 SER A C 1
ATOM 2118 O O . SER A 1 276 ? 24.787 4.138 19.570 1.00 98.31 276 SER A O 1
ATOM 2120 N N . LEU A 1 277 ? 22.961 3.083 20.349 1.00 98.12 277 LEU A N 1
ATOM 2121 C CA . LEU A 1 277 ? 22.444 2.695 19.039 1.00 98.12 277 LEU A CA 1
ATOM 2122 C C . LEU A 1 277 ? 22.151 3.914 18.165 1.00 98.12 277 LEU A C 1
ATOM 2124 O O . LEU A 1 277 ? 22.544 3.923 17.004 1.00 98.12 277 LEU A O 1
ATOM 2128 N N . LYS A 1 278 ? 21.548 4.971 18.721 1.00 98.19 278 LYS A N 1
ATOM 2129 C CA . LYS A 1 278 ? 21.326 6.228 17.992 1.00 98.19 278 LYS A CA 1
ATOM 2130 C C . LYS A 1 278 ? 22.632 6.844 17.487 1.00 98.19 278 LYS A C 1
ATOM 2132 O O . LYS A 1 278 ? 22.697 7.196 16.318 1.00 98.19 278 LYS A O 1
ATOM 2137 N N . SER A 1 279 ? 23.672 6.908 18.324 1.00 97.94 279 SER A N 1
ATOM 2138 C CA . SER A 1 279 ? 24.991 7.405 17.897 1.00 97.94 279 SER A CA 1
ATOM 2139 C C . SER A 1 279 ? 25.564 6.570 16.752 1.00 97.94 279 SER A C 1
ATOM 2141 O O . SER A 1 279 ? 25.998 7.124 15.751 1.00 97.94 279 SER A O 1
ATOM 2143 N N . ARG A 1 280 ? 25.502 5.237 16.866 1.00 98.31 280 ARG A N 1
ATOM 2144 C CA . ARG A 1 280 ? 25.995 4.325 15.824 1.00 98.31 280 ARG A CA 1
ATOM 2145 C C . ARG A 1 280 ? 25.253 4.491 14.498 1.00 98.31 280 ARG A C 1
ATOM 2147 O O . ARG A 1 280 ? 25.875 4.371 13.452 1.00 98.31 280 ARG A O 1
ATOM 2154 N N . VAL A 1 281 ? 23.942 4.737 14.530 1.00 98.19 281 VAL A N 1
ATOM 2155 C CA . VAL A 1 281 ? 23.160 5.009 13.313 1.00 98.19 281 VAL A CA 1
ATOM 2156 C C . VAL A 1 281 ? 23.601 6.325 12.681 1.00 98.19 281 VAL A C 1
ATOM 2158 O O . VAL A 1 281 ? 23.838 6.352 11.482 1.00 98.19 281 VAL A O 1
ATOM 2161 N N . THR A 1 282 ? 23.797 7.379 13.475 1.00 97.44 282 THR A N 1
ATOM 2162 C CA . THR A 1 282 ? 24.300 8.663 12.965 1.00 97.44 282 THR A CA 1
ATOM 2163 C C . THR A 1 282 ? 25.675 8.529 12.307 1.00 97.44 282 THR A C 1
ATOM 2165 O O . THR A 1 282 ? 25.889 9.085 11.231 1.00 97.44 282 THR A O 1
ATOM 2168 N N . ASP A 1 283 ? 26.587 7.758 12.903 1.00 97.19 283 ASP A N 1
ATOM 2169 C CA . ASP A 1 283 ? 27.906 7.500 12.311 1.00 97.19 283 ASP A CA 1
ATOM 2170 C C . ASP A 1 283 ? 27.779 6.733 10.980 1.00 97.19 283 ASP A C 1
ATOM 2172 O O . ASP A 1 283 ? 28.397 7.102 9.984 1.00 97.19 283 ASP A O 1
ATOM 2176 N N . LEU A 1 284 ? 26.908 5.717 10.923 1.00 97.00 284 LEU A N 1
ATOM 2177 C CA . LEU A 1 284 ? 26.643 4.953 9.697 1.00 97.00 284 LEU A CA 1
ATOM 2178 C C . LEU A 1 284 ? 26.002 5.802 8.590 1.00 97.00 284 LEU A C 1
ATOM 2180 O O . LEU A 1 284 ? 26.321 5.624 7.415 1.00 97.00 284 LEU A O 1
ATOM 2184 N N . GLU A 1 285 ? 25.109 6.724 8.941 1.00 96.62 285 GLU A N 1
ATOM 2185 C CA . GLU A 1 285 ? 24.510 7.669 7.994 1.00 96.62 285 GLU A CA 1
ATOM 2186 C C . GLU A 1 285 ? 25.566 8.633 7.429 1.00 96.62 285 GLU A C 1
ATOM 2188 O O . GLU A 1 285 ? 25.577 8.905 6.224 1.00 96.62 285 GLU A O 1
ATOM 2193 N N . ALA A 1 286 ? 26.499 9.100 8.265 1.00 94.31 286 ALA A N 1
ATOM 2194 C CA . ALA A 1 286 ? 27.614 9.944 7.839 1.00 94.31 286 ALA A CA 1
ATOM 2195 C C . ALA A 1 286 ? 28.600 9.195 6.920 1.00 94.31 286 ALA A C 1
ATOM 2197 O O . ALA A 1 286 ? 29.023 9.737 5.890 1.00 94.31 286 ALA A O 1
ATOM 2198 N N . ASP A 1 287 ? 28.921 7.940 7.242 1.00 95.44 287 ASP A N 1
ATOM 2199 C CA . ASP A 1 287 ? 29.749 7.068 6.402 1.00 95.44 287 ASP A CA 1
ATOM 2200 C C . ASP A 1 287 ? 29.065 6.774 5.060 1.00 95.44 287 ASP A C 1
ATOM 2202 O O . ASP A 1 287 ? 29.690 6.886 4.002 1.00 95.44 287 ASP A O 1
ATOM 2206 N N . GLY A 1 288 ? 27.761 6.477 5.075 1.00 92.31 288 GLY A N 1
ATOM 2207 C CA . GLY A 1 288 ? 26.954 6.283 3.869 1.00 92.31 288 GLY A CA 1
ATOM 2208 C C . GLY A 1 288 ? 26.942 7.521 2.969 1.00 92.31 288 GLY A C 1
ATOM 2209 O O . GLY A 1 288 ? 27.152 7.416 1.757 1.00 92.31 288 GLY A O 1
ATOM 2210 N N . SER A 1 289 ? 26.787 8.710 3.559 1.00 92.44 289 SER A N 1
ATOM 2211 C CA . SER A 1 289 ? 26.878 9.983 2.838 1.00 92.44 289 SER A CA 1
ATOM 2212 C C . SER A 1 289 ? 28.266 10.185 2.221 1.00 92.44 289 SER A C 1
ATOM 2214 O O . SER A 1 289 ? 28.371 10.558 1.053 1.00 92.44 289 SER A O 1
ATOM 2216 N N . SER A 1 290 ? 29.338 9.894 2.960 1.00 89.25 290 SER A N 1
ATOM 2217 C CA . SER A 1 290 ? 30.720 10.024 2.472 1.00 89.25 290 SER A CA 1
ATOM 2218 C C . SER A 1 290 ? 31.025 9.044 1.330 1.00 89.25 290 SER A C 1
ATOM 2220 O O . SER A 1 290 ? 31.641 9.417 0.327 1.00 89.25 290 SER A O 1
ATOM 2222 N N . GLY A 1 291 ? 30.529 7.807 1.437 1.00 88.56 291 GLY A N 1
ATOM 2223 C CA . GLY A 1 291 ? 30.598 6.803 0.376 1.00 88.56 291 GLY A CA 1
ATOM 2224 C C . GLY A 1 291 ? 29.870 7.258 -0.888 1.00 88.56 291 GLY A C 1
ATOM 2225 O O . GLY A 1 291 ? 30.449 7.231 -1.974 1.00 88.56 291 GLY A O 1
ATOM 2226 N N . SER A 1 292 ? 28.643 7.771 -0.751 1.00 84.50 292 SER A N 1
ATOM 2227 C CA . SER A 1 292 ? 27.890 8.328 -1.884 1.00 84.50 292 SER A CA 1
ATOM 2228 C C . SER A 1 292 ? 28.622 9.505 -2.548 1.00 84.50 292 SER A C 1
ATOM 2230 O O . SER A 1 292 ? 28.702 9.575 -3.776 1.00 84.50 292 SER A O 1
ATOM 2232 N N . GLY A 1 293 ? 29.262 10.360 -1.740 1.00 85.00 293 GLY A N 1
ATOM 2233 C CA . GLY A 1 293 ? 30.100 11.464 -2.201 1.00 85.00 293 GLY A CA 1
ATOM 2234 C C . GLY A 1 293 ? 31.351 11.027 -2.965 1.00 85.00 293 GLY A C 1
ATOM 2235 O O . GLY A 1 293 ? 31.843 11.798 -3.777 1.00 85.00 293 GLY A O 1
ATOM 2236 N N . SER A 1 294 ? 31.843 9.802 -2.756 1.00 89.25 294 SER A N 1
ATOM 2237 C CA . SER A 1 294 ? 33.007 9.243 -3.470 1.00 89.25 294 SER A CA 1
ATOM 2238 C C . SER A 1 294 ? 32.609 8.481 -4.743 1.00 89.25 294 SER A C 1
ATOM 2240 O O . SER A 1 294 ? 33.329 8.503 -5.745 1.00 89.25 294 SER A O 1
ATOM 2242 N N . ILE A 1 295 ? 31.433 7.844 -4.739 1.00 91.44 295 ILE A N 1
ATOM 2243 C CA . ILE A 1 295 ? 30.880 7.128 -5.899 1.00 91.44 295 ILE A CA 1
ATOM 2244 C C . ILE A 1 295 ? 30.537 8.101 -7.036 1.00 91.44 295 ILE A C 1
ATOM 2246 O O . ILE A 1 295 ? 30.815 7.796 -8.194 1.00 91.44 295 ILE A O 1
ATOM 2250 N N . GLY A 1 296 ? 29.996 9.285 -6.723 1.00 88.56 296 GLY A N 1
ATOM 2251 C CA . GLY A 1 296 ? 29.673 10.313 -7.721 1.00 88.56 296 GLY A CA 1
ATOM 2252 C C . GLY A 1 296 ? 30.870 10.700 -8.609 1.00 88.56 296 GLY A C 1
ATOM 2253 O O . GLY A 1 296 ? 30.802 10.485 -9.820 1.00 88.56 296 GLY A O 1
ATOM 2254 N N . PRO A 1 297 ? 31.984 11.196 -8.042 1.00 87.12 297 PRO A N 1
ATOM 2255 C CA . PRO A 1 297 ? 33.209 11.506 -8.781 1.00 87.12 297 PRO A CA 1
ATOM 2256 C C . PRO A 1 297 ? 33.745 10.320 -9.587 1.00 87.12 297 PRO A C 1
ATOM 2258 O O . PRO A 1 297 ? 34.024 10.474 -10.770 1.00 87.12 297 PRO A O 1
ATOM 2261 N N . THR A 1 298 ? 33.787 9.123 -8.992 1.00 93.50 298 THR A N 1
ATOM 2262 C CA . THR A 1 298 ? 34.257 7.908 -9.682 1.00 93.50 298 THR A CA 1
ATOM 2263 C C . THR A 1 298 ? 33.392 7.582 -10.907 1.00 93.50 298 THR A C 1
ATOM 2265 O O . THR A 1 298 ? 33.902 7.213 -11.962 1.00 93.50 298 THR A O 1
ATOM 2268 N N . SER A 1 299 ? 32.069 7.744 -10.799 1.00 93.31 299 SER A N 1
ATOM 2269 C CA . SER A 1 299 ? 31.152 7.534 -11.927 1.00 93.31 299 SER A CA 1
ATOM 2270 C C . SER A 1 299 ? 31.326 8.582 -13.031 1.00 93.31 299 SER A C 1
ATOM 2272 O O . SER A 1 299 ? 31.224 8.255 -14.212 1.00 93.31 299 SER A O 1
ATOM 2274 N N . ALA A 1 300 ? 31.643 9.828 -12.665 1.00 92.81 300 ALA A N 1
ATOM 2275 C CA . ALA A 1 300 ? 31.931 10.887 -13.625 1.00 92.81 300 ALA A CA 1
ATOM 2276 C C . ALA A 1 300 ? 33.243 10.618 -14.380 1.00 92.81 300 ALA A C 1
ATOM 2278 O O . ALA A 1 300 ? 33.258 10.694 -15.607 1.00 92.81 300 ALA A O 1
ATOM 2279 N N . GLU A 1 301 ? 34.301 10.220 -13.666 1.00 96.31 301 GLU A N 1
ATOM 2280 C CA . GLU A 1 301 ? 35.580 9.810 -14.261 1.00 96.31 301 GLU A CA 1
ATOM 2281 C C . GLU A 1 301 ? 35.401 8.620 -15.215 1.00 96.31 301 GLU A C 1
ATOM 2283 O O . GLU A 1 301 ? 35.944 8.613 -16.320 1.00 96.31 301 GLU A O 1
ATOM 2288 N N . PHE A 1 302 ? 34.587 7.631 -14.833 1.00 96.44 302 PHE A N 1
ATOM 2289 C CA . PHE A 1 302 ? 34.280 6.488 -15.694 1.00 96.44 302 PHE A CA 1
ATOM 2290 C C . PHE A 1 302 ? 33.570 6.907 -16.992 1.00 96.44 302 PHE A C 1
ATOM 2292 O O . PHE A 1 302 ? 33.940 6.447 -18.073 1.00 96.44 302 PHE A O 1
ATOM 2299 N N . ASN A 1 303 ? 32.595 7.815 -16.913 1.00 96.12 303 ASN A N 1
ATOM 2300 C CA . ASN A 1 303 ? 31.882 8.321 -18.090 1.00 96.12 303 ASN A CA 1
ATOM 2301 C C . ASN A 1 303 ? 32.800 9.113 -19.037 1.00 96.12 303 ASN A C 1
ATOM 2303 O O . ASN A 1 303 ? 32.672 9.018 -20.262 1.00 96.12 303 ASN A O 1
ATOM 2307 N N . GLU A 1 304 ? 33.745 9.879 -18.488 1.00 97.06 304 GLU A N 1
ATOM 2308 C CA . GLU A 1 304 ? 34.744 10.601 -19.279 1.00 97.06 304 GLU A CA 1
ATOM 2309 C C . GLU A 1 304 ? 35.696 9.630 -19.990 1.00 97.06 304 GLU A C 1
ATOM 2311 O O . GLU A 1 304 ? 35.940 9.757 -21.192 1.00 97.06 304 GLU A O 1
ATOM 2316 N N . LEU A 1 305 ? 36.176 8.602 -19.282 1.00 97.38 305 LEU A N 1
ATOM 2317 C CA . LEU A 1 305 ? 36.988 7.543 -19.880 1.00 97.38 305 LEU A CA 1
ATOM 2318 C C . LEU A 1 305 ? 36.238 6.804 -20.991 1.00 97.38 305 LEU A C 1
ATOM 2320 O O . LEU A 1 305 ? 36.826 6.566 -22.046 1.00 97.38 305 LEU A O 1
ATOM 2324 N N . GLN A 1 306 ? 34.954 6.493 -20.799 1.00 97.75 306 GLN A N 1
ATOM 2325 C CA . GLN A 1 306 ? 34.131 5.860 -21.831 1.00 97.75 306 GLN A CA 1
ATOM 2326 C C . GLN A 1 306 ? 34.031 6.742 -23.081 1.00 97.75 306 GLN A C 1
ATOM 2328 O O . GLN A 1 306 ? 34.284 6.275 -24.188 1.00 97.75 306 GLN A O 1
ATOM 2333 N N . THR A 1 307 ? 33.773 8.039 -22.899 1.00 96.62 307 THR A N 1
ATOM 2334 C CA . THR A 1 307 ? 33.718 9.011 -24.003 1.00 96.62 307 THR A CA 1
ATOM 2335 C C . THR A 1 307 ? 35.040 9.055 -24.779 1.00 96.62 307 THR A C 1
ATOM 2337 O O . THR A 1 307 ? 35.052 9.076 -26.012 1.00 96.62 307 THR A O 1
ATOM 2340 N N . ASN A 1 308 ? 36.170 9.018 -24.068 1.00 97.75 308 ASN A N 1
ATOM 2341 C CA . ASN A 1 308 ? 37.498 8.991 -24.680 1.00 97.75 308 ASN A CA 1
ATOM 2342 C C . ASN A 1 308 ? 37.763 7.684 -25.446 1.00 97.75 308 ASN A C 1
ATOM 2344 O O . ASN A 1 308 ? 38.335 7.716 -26.537 1.00 97.75 308 ASN A O 1
ATOM 2348 N N . VAL A 1 309 ? 37.350 6.534 -24.904 1.00 97.56 309 VAL A N 1
ATOM 2349 C CA . VAL A 1 309 ? 37.459 5.229 -25.578 1.00 97.56 309 VAL A CA 1
ATOM 2350 C C . VAL A 1 309 ? 36.629 5.211 -26.860 1.00 97.56 309 VAL A C 1
ATOM 2352 O O . VAL A 1 309 ? 37.140 4.800 -27.904 1.00 97.56 309 VAL A O 1
ATOM 2355 N N . ASP A 1 310 ? 35.401 5.723 -26.814 1.00 95.88 310 ASP A N 1
ATOM 2356 C CA . ASP A 1 310 ? 34.516 5.802 -27.976 1.00 95.88 310 ASP A CA 1
ATOM 2357 C C . ASP A 1 310 ? 35.121 6.700 -29.070 1.00 95.88 310 ASP A C 1
ATOM 2359 O O . ASP A 1 310 ? 35.200 6.309 -30.238 1.00 95.88 310 ASP A O 1
ATOM 2363 N N . GLY A 1 311 ? 35.648 7.872 -28.693 1.00 92.62 311 GLY A N 1
ATOM 2364 C CA . GLY A 1 311 ? 36.341 8.775 -29.619 1.00 92.62 311 GLY A CA 1
ATOM 2365 C C . GLY A 1 311 ? 37.608 8.165 -30.236 1.00 92.62 311 GLY A C 1
ATOM 2366 O O . GLY A 1 311 ? 37.866 8.313 -31.438 1.00 92.62 311 GLY A O 1
ATOM 2367 N N . ASN A 1 312 ? 38.385 7.425 -29.444 1.00 97.12 312 ASN A N 1
ATOM 2368 C CA . ASN A 1 312 ? 39.562 6.709 -29.933 1.00 97.12 312 ASN A CA 1
ATOM 2369 C C . ASN A 1 312 ? 39.185 5.576 -30.894 1.00 97.12 312 ASN A C 1
ATOM 2371 O O . ASN A 1 312 ? 39.845 5.414 -31.920 1.00 97.12 312 ASN A O 1
ATOM 2375 N N . SER A 1 313 ? 38.111 4.836 -30.614 1.00 97.69 313 SER A N 1
ATOM 2376 C CA . SER A 1 313 ? 37.590 3.783 -31.494 1.00 97.69 313 SER A CA 1
ATOM 2377 C C . SER A 1 313 ? 37.239 4.335 -32.882 1.00 97.69 313 SER A C 1
ATOM 2379 O O . SER A 1 313 ? 37.674 3.799 -33.903 1.00 97.69 313 SER A O 1
ATOM 2381 N N . VAL A 1 314 ? 36.560 5.488 -32.930 1.00 94.75 314 VAL A N 1
ATOM 2382 C CA . VAL A 1 314 ? 36.251 6.197 -34.184 1.00 94.75 314 VAL A CA 1
ATOM 2383 C C . VAL A 1 314 ? 37.525 6.604 -34.931 1.00 94.75 314 VAL A C 1
ATOM 2385 O O . VAL A 1 314 ? 37.637 6.397 -36.140 1.00 94.75 314 VAL A O 1
ATOM 2388 N N . THR A 1 315 ? 38.510 7.153 -34.216 1.00 96.38 315 THR A N 1
ATOM 2389 C CA . THR A 1 315 ? 39.797 7.563 -34.803 1.00 96.38 315 THR A CA 1
ATOM 2390 C C . THR A 1 315 ? 40.548 6.372 -35.404 1.00 96.38 315 THR A C 1
ATOM 2392 O O . THR A 1 315 ? 41.067 6.466 -36.517 1.00 96.38 315 THR A O 1
ATOM 2395 N N . ILE A 1 316 ? 40.564 5.234 -34.706 1.00 96.88 316 ILE A N 1
ATOM 2396 C CA . ILE A 1 316 ? 41.149 3.981 -35.195 1.00 96.88 316 ILE A CA 1
ATOM 2397 C C . ILE A 1 316 ? 40.432 3.509 -36.465 1.00 96.88 316 ILE A C 1
ATOM 2399 O O . ILE A 1 316 ? 41.104 3.100 -37.410 1.00 96.88 316 ILE A O 1
ATOM 2403 N N . GLY A 1 317 ? 39.102 3.630 -36.531 1.00 93.19 317 GLY A N 1
ATOM 2404 C CA . GLY A 1 317 ? 38.326 3.332 -37.738 1.00 93.19 317 GLY A CA 1
ATOM 2405 C C . GLY A 1 317 ? 38.801 4.132 -38.955 1.00 93.19 317 GLY A C 1
ATOM 2406 O O . GLY A 1 317 ? 39.136 3.548 -39.985 1.00 93.19 317 GLY A O 1
ATOM 2407 N N . TYR A 1 318 ? 38.944 5.454 -38.814 1.00 93.00 318 TYR A N 1
ATOM 2408 C CA . TYR A 1 318 ? 39.454 6.303 -39.898 1.00 93.00 318 TYR A CA 1
ATOM 2409 C C . TYR A 1 318 ? 40.880 5.942 -40.326 1.00 93.00 318 TYR A C 1
ATOM 2411 O O . TYR A 1 318 ? 41.189 5.950 -41.520 1.00 93.00 318 TYR A O 1
ATOM 2419 N N . LEU A 1 319 ? 41.759 5.630 -39.371 1.00 96.06 319 LEU A N 1
ATOM 2420 C CA . LEU A 1 319 ? 43.127 5.206 -39.676 1.00 96.06 319 LEU A CA 1
ATOM 2421 C C . LEU A 1 319 ? 43.145 3.863 -40.415 1.00 96.06 319 LEU A C 1
ATOM 2423 O O . LEU A 1 319 ? 43.895 3.709 -41.377 1.00 96.06 319 LEU A O 1
ATOM 2427 N N . ASN A 1 320 ? 42.290 2.918 -40.024 1.00 95.56 320 ASN A N 1
ATOM 2428 C CA . ASN A 1 320 ? 42.159 1.631 -40.698 1.00 95.56 320 ASN A CA 1
ATOM 2429 C C . ASN A 1 320 ? 41.686 1.798 -42.152 1.00 95.56 320 ASN A C 1
ATOM 2431 O O . ASN A 1 320 ? 42.257 1.198 -43.060 1.00 95.56 320 ASN A O 1
ATOM 2435 N N . ASP A 1 321 ? 40.718 2.682 -42.401 1.00 93.38 321 ASP A N 1
ATOM 2436 C CA . ASP A 1 321 ? 40.274 3.011 -43.760 1.00 93.38 321 ASP A CA 1
ATOM 2437 C C . ASP A 1 321 ? 41.393 3.634 -44.602 1.00 93.38 321 ASP A C 1
ATOM 2439 O O . ASP A 1 321 ? 41.533 3.328 -45.789 1.00 93.38 321 ASP A O 1
ATOM 2443 N N . GLN A 1 322 ? 42.226 4.492 -44.005 1.00 93.38 322 GLN A N 1
ATOM 2444 C CA . GLN A 1 322 ? 43.401 5.036 -44.686 1.00 93.38 322 GLN A CA 1
ATOM 2445 C C . GLN A 1 322 ? 44.418 3.947 -45.038 1.00 93.38 322 GLN A C 1
ATOM 2447 O O . GLN A 1 322 ? 44.928 3.948 -46.159 1.00 93.38 322 GLN A O 1
ATOM 2452 N N . VAL A 1 323 ? 44.676 3.005 -44.128 1.00 94.38 323 VAL A N 1
ATOM 2453 C CA . VAL A 1 323 ? 45.563 1.859 -44.378 1.00 94.38 323 VAL A CA 1
ATOM 2454 C C . VAL A 1 323 ? 45.016 0.980 -45.503 1.00 94.38 323 VAL A C 1
ATOM 2456 O O . VAL A 1 323 ? 45.751 0.650 -46.429 1.00 94.38 323 VAL A O 1
ATOM 2459 N N . ASN A 1 324 ? 43.713 0.701 -45.521 1.00 90.19 324 ASN A N 1
ATOM 2460 C CA . ASN A 1 324 ? 43.085 -0.095 -46.581 1.00 90.19 324 ASN A CA 1
ATOM 2461 C C . ASN A 1 324 ? 43.191 0.555 -47.971 1.00 90.19 324 ASN A C 1
ATOM 2463 O O . ASN A 1 324 ? 43.162 -0.129 -48.993 1.00 90.19 324 ASN A O 1
ATOM 2467 N N . ARG A 1 325 ? 43.351 1.882 -48.040 1.00 91.88 325 ARG A N 1
ATOM 2468 C CA . ARG A 1 325 ? 43.585 2.600 -49.304 1.00 91.88 325 ARG A CA 1
ATOM 2469 C C . ARG A 1 325 ? 45.028 2.498 -49.807 1.00 91.88 325 ARG A C 1
ATOM 2471 O O . ARG A 1 325 ? 45.266 2.865 -50.958 1.00 91.88 325 ARG A O 1
ATOM 2478 N N . ILE A 1 326 ? 45.970 2.018 -48.992 1.00 93.94 326 ILE A N 1
ATOM 2479 C CA . ILE A 1 326 ? 47.370 1.808 -49.390 1.00 93.94 326 ILE A CA 1
ATOM 2480 C C . ILE A 1 326 ? 47.516 0.525 -50.215 1.00 93.94 326 ILE A C 1
ATOM 2482 O O . ILE A 1 326 ? 48.223 0.552 -51.219 1.00 93.94 326 ILE A O 1
ATOM 2486 N N . THR A 1 327 ? 46.789 -0.549 -49.896 1.00 88.12 327 THR A N 1
ATOM 2487 C CA . THR A 1 327 ? 46.915 -1.842 -50.599 1.00 88.12 327 THR A CA 1
ATOM 2488 C C . THR A 1 327 ? 46.750 -1.737 -52.126 1.00 88.12 327 THR A C 1
ATOM 2490 O O . THR A 1 327 ? 47.631 -2.192 -52.853 1.00 88.12 327 THR A O 1
ATOM 2493 N N . PRO A 1 328 ? 45.739 -1.032 -52.679 1.00 89.62 328 PRO A N 1
ATOM 2494 C CA . PRO A 1 328 ? 45.633 -0.858 -54.131 1.00 89.62 328 PRO A CA 1
ATOM 2495 C C . PRO A 1 328 ? 46.775 -0.028 -54.739 1.00 89.62 328 PRO A C 1
ATOM 2497 O O . PRO A 1 328 ? 47.045 -0.110 -55.938 1.00 89.62 328 PRO A O 1
ATOM 2500 N N . VAL A 1 329 ? 47.418 0.836 -53.948 1.00 93.88 329 VAL A N 1
ATOM 2501 C CA . VAL A 1 329 ? 48.604 1.586 -54.382 1.00 93.88 329 VAL A CA 1
ATOM 2502 C C . VAL A 1 329 ? 49.812 0.656 -54.439 1.00 93.88 329 VAL A C 1
ATOM 2504 O O . VAL A 1 329 ? 50.538 0.710 -55.429 1.00 93.88 329 VAL A O 1
ATOM 2507 N N . GLU A 1 330 ? 49.991 -0.219 -53.450 1.00 94.31 330 GLU A N 1
ATOM 2508 C CA . GLU A 1 330 ? 51.035 -1.254 -53.443 1.00 94.31 330 GLU A CA 1
ATOM 2509 C C . GLU A 1 330 ? 50.903 -2.180 -54.661 1.00 94.31 330 GLU A C 1
ATOM 2511 O O . GLU A 1 330 ? 51.877 -2.374 -55.389 1.00 94.31 330 GLU A O 1
ATOM 2516 N N . ASP A 1 331 ? 49.689 -2.635 -54.983 1.00 92.81 331 ASP A N 1
ATOM 2517 C CA . ASP A 1 331 ? 49.426 -3.451 -56.179 1.00 92.81 331 ASP A CA 1
ATOM 2518 C C . ASP A 1 331 ? 49.794 -2.717 -57.479 1.00 92.81 331 ASP A C 1
ATOM 2520 O O . ASP A 1 331 ? 50.398 -3.277 -58.403 1.00 92.81 331 ASP A O 1
ATOM 2524 N N . ARG A 1 332 ? 49.452 -1.424 -57.565 1.00 95.69 332 ARG A N 1
ATOM 2525 C CA . ARG A 1 332 ? 49.809 -0.583 -58.717 1.00 95.69 332 ARG A CA 1
ATOM 2526 C C . ARG A 1 332 ? 51.317 -0.399 -58.838 1.00 95.69 332 ARG A C 1
ATOM 2528 O O . ARG A 1 332 ? 51.817 -0.392 -59.963 1.00 95.69 332 ARG A O 1
ATOM 2535 N N . VAL A 1 333 ? 52.024 -0.238 -57.721 1.00 96.38 333 VAL A N 1
ATOM 2536 C CA . VAL A 1 333 ? 53.490 -0.171 -57.695 1.00 96.38 333 VAL A CA 1
ATOM 2537 C C . VAL A 1 333 ? 54.074 -1.490 -58.194 1.00 96.38 333 VAL A C 1
ATOM 2539 O O . VAL A 1 333 ? 54.859 -1.457 -59.137 1.00 96.38 333 VAL A O 1
ATOM 2542 N N . GLY A 1 334 ? 53.595 -2.637 -57.707 1.00 90.88 334 GLY A N 1
ATOM 2543 C CA . GLY A 1 334 ? 54.039 -3.949 -58.192 1.00 90.88 334 GLY A CA 1
ATOM 2544 C C . GLY A 1 334 ? 53.812 -4.151 -59.699 1.00 90.88 334 GLY A C 1
ATOM 2545 O O . GLY A 1 334 ? 54.682 -4.650 -60.414 1.00 90.88 334 GLY A O 1
ATOM 2546 N N . SER A 1 335 ? 52.675 -3.696 -60.238 1.00 93.06 335 SER A N 1
ATOM 2547 C CA . SER A 1 335 ? 52.423 -3.719 -61.689 1.00 93.06 335 SER A CA 1
ATOM 2548 C C . SER A 1 335 ? 53.381 -2.809 -62.471 1.00 93.06 335 SER A C 1
ATOM 2550 O O . SER A 1 335 ? 53.845 -3.164 -63.561 1.00 93.06 335 SER A O 1
ATOM 2552 N N . LEU A 1 336 ? 53.690 -1.626 -61.933 1.00 96.12 336 LEU A N 1
ATOM 2553 C CA . LEU A 1 336 ? 54.652 -0.706 -62.539 1.00 96.12 336 LEU A CA 1
ATOM 2554 C C . LEU A 1 336 ? 56.066 -1.290 -62.537 1.00 96.12 336 LEU A C 1
ATOM 2556 O O . LEU A 1 336 ? 56.733 -1.203 -63.565 1.00 96.12 336 LEU A O 1
ATOM 2560 N N . GLU A 1 337 ? 56.488 -1.933 -61.451 1.00 96.50 337 GLU A N 1
ATOM 2561 C CA . GLU A 1 337 ? 57.779 -2.619 -61.355 1.00 96.50 337 GLU A CA 1
ATOM 2562 C C . GLU A 1 337 ? 57.926 -3.684 -62.453 1.00 96.50 337 GLU A C 1
ATOM 2564 O O . GLU A 1 337 ? 58.892 -3.651 -63.215 1.00 96.50 337 GLU A O 1
ATOM 2569 N N . GLN A 1 338 ? 56.920 -4.545 -62.651 1.00 91.81 338 GLN A N 1
ATOM 2570 C CA . GLN A 1 338 ? 56.936 -5.549 -63.729 1.00 91.81 338 GLN A CA 1
ATOM 2571 C C . GLN A 1 338 ? 57.038 -4.923 -65.129 1.00 91.81 338 GLN A C 1
ATOM 2573 O O . GLN A 1 338 ? 57.740 -5.427 -66.017 1.00 91.81 338 GLN A O 1
ATOM 2578 N N . ARG A 1 339 ? 56.334 -3.805 -65.352 1.00 94.50 339 ARG A N 1
ATOM 2579 C CA . ARG A 1 339 ? 56.394 -3.066 -66.621 1.00 94.50 339 ARG A CA 1
ATOM 2580 C C . ARG A 1 339 ? 57.772 -2.453 -66.852 1.00 94.50 339 ARG A C 1
ATOM 2582 O O . ARG A 1 339 ? 58.240 -2.487 -67.989 1.00 94.50 339 ARG A O 1
ATOM 2589 N N . VAL A 1 340 ? 58.408 -1.914 -65.812 1.00 96.69 340 VAL A N 1
ATOM 2590 C CA . VAL A 1 340 ? 59.770 -1.365 -65.881 1.00 96.69 340 VAL A CA 1
ATOM 2591 C C . VAL A 1 340 ? 60.764 -2.468 -66.225 1.00 96.69 340 VAL A C 1
ATOM 2593 O O . VAL A 1 340 ? 61.465 -2.323 -67.221 1.00 96.69 340 VAL A O 1
ATOM 2596 N N . SER A 1 341 ? 60.730 -3.611 -65.536 1.00 93.94 341 SER A N 1
ATOM 2597 C CA . SER A 1 341 ? 61.605 -4.748 -65.866 1.00 93.94 341 SER A CA 1
ATOM 2598 C C . SER A 1 341 ? 61.424 -5.227 -67.312 1.00 93.94 341 SER A C 1
ATOM 2600 O O . SER A 1 341 ? 62.385 -5.558 -68.006 1.00 93.94 341 SER A O 1
ATOM 2602 N N . THR A 1 342 ? 60.188 -5.211 -67.823 1.00 93.00 342 THR A N 1
ATOM 2603 C CA . THR A 1 342 ? 59.915 -5.544 -69.231 1.00 93.00 342 THR A CA 1
ATOM 2604 C C . THR A 1 342 ? 60.520 -4.520 -70.199 1.00 93.00 342 THR A C 1
ATOM 2606 O O . THR A 1 342 ? 60.993 -4.883 -71.279 1.00 93.00 342 THR A O 1
ATOM 2609 N N . LEU A 1 343 ? 60.475 -3.230 -69.856 1.00 95.75 343 LEU A N 1
ATOM 2610 C CA . LEU A 1 343 ? 61.065 -2.164 -70.666 1.00 95.75 343 LEU A CA 1
ATOM 2611 C C . LEU A 1 343 ? 62.593 -2.222 -70.660 1.00 95.75 343 LEU A C 1
ATOM 2613 O O . LEU A 1 343 ? 63.185 -2.041 -71.721 1.00 95.75 343 LEU A O 1
ATOM 2617 N N . GLU A 1 344 ? 63.208 -2.514 -69.515 1.00 95.06 344 GLU A N 1
ATOM 2618 C CA . GLU A 1 344 ? 64.654 -2.726 -69.390 1.00 95.06 344 GLU A CA 1
ATOM 2619 C C . GLU A 1 344 ? 65.117 -3.829 -70.345 1.00 95.06 344 GLU A C 1
ATOM 2621 O O . GLU A 1 344 ? 65.986 -3.595 -71.184 1.00 95.06 344 GLU A O 1
ATOM 2626 N N . TRP A 1 345 ? 64.434 -4.979 -70.338 1.00 92.38 345 TRP A N 1
ATOM 2627 C CA . TRP A 1 345 ? 64.750 -6.078 -71.252 1.00 92.38 345 TRP A CA 1
ATOM 2628 C C . TRP A 1 345 ? 64.640 -5.680 -72.733 1.00 92.38 345 TRP A C 1
ATOM 2630 O O . TRP A 1 345 ? 65.517 -5.991 -73.541 1.00 92.38 345 TRP A O 1
ATOM 2640 N N . LYS A 1 346 ? 63.582 -4.947 -73.109 1.00 92.38 346 LYS A N 1
ATOM 2641 C CA . LYS A 1 346 ? 63.412 -4.448 -74.487 1.00 92.38 346 LYS A CA 1
ATOM 2642 C C . LYS A 1 346 ? 64.491 -3.439 -74.883 1.00 92.38 346 LYS A C 1
ATOM 2644 O O . LYS A 1 346 ? 64.866 -3.379 -76.053 1.00 92.38 346 LYS A O 1
ATOM 2649 N N . MET A 1 347 ? 64.957 -2.627 -73.938 1.00 95.94 347 MET A N 1
ATOM 2650 C CA . MET A 1 347 ? 66.009 -1.643 -74.171 1.00 95.94 347 MET A CA 1
ATOM 2651 C C . MET A 1 347 ? 67.362 -2.321 -74.381 1.00 95.94 347 MET A C 1
ATOM 2653 O O . MET A 1 347 ? 68.083 -1.946 -75.305 1.00 95.94 347 MET A O 1
ATOM 2657 N N . ASP A 1 348 ? 67.671 -3.348 -73.591 1.00 95.62 348 ASP A N 1
ATOM 2658 C CA . ASP A 1 348 ? 68.881 -4.150 -73.763 1.00 95.62 348 ASP A CA 1
ATOM 2659 C C . ASP A 1 348 ? 68.898 -4.871 -75.120 1.00 95.62 348 ASP A C 1
ATOM 2661 O O . ASP A 1 348 ? 69.904 -4.811 -75.832 1.00 95.62 348 ASP A O 1
ATOM 2665 N N . ASP A 1 349 ? 67.776 -5.465 -75.548 1.00 95.69 349 ASP A N 1
ATOM 2666 C CA . ASP A 1 349 ? 67.653 -6.056 -76.892 1.00 95.69 349 ASP A CA 1
ATOM 2667 C C . ASP A 1 349 ? 67.871 -5.011 -78.000 1.00 95.69 349 ASP A C 1
ATOM 2669 O O . ASP A 1 349 ? 68.661 -5.215 -78.928 1.00 95.69 349 ASP A O 1
ATOM 2673 N N . ALA A 1 350 ? 67.223 -3.847 -77.885 1.00 94.50 350 ALA A N 1
ATOM 2674 C CA . ALA A 1 350 ? 67.395 -2.754 -78.837 1.00 94.50 350 ALA A CA 1
ATOM 2675 C C . ALA A 1 350 ? 68.853 -2.269 -78.895 1.00 94.50 350 ALA A C 1
ATOM 2677 O O . ALA A 1 350 ? 69.377 -2.020 -79.984 1.00 94.50 350 ALA A O 1
ATOM 2678 N N . ARG A 1 351 ? 69.529 -2.189 -77.743 1.00 97.19 351 ARG A N 1
ATOM 2679 C CA . ARG A 1 351 ? 70.944 -1.821 -77.637 1.00 97.19 351 ARG A CA 1
ATOM 2680 C C . ARG A 1 351 ? 71.837 -2.828 -78.361 1.00 97.19 351 ARG A C 1
ATOM 2682 O O . ARG A 1 351 ? 72.694 -2.417 -79.139 1.00 97.19 351 ARG A O 1
ATOM 2689 N N . ILE A 1 352 ? 71.605 -4.129 -78.176 1.00 95.19 352 ILE A N 1
ATOM 2690 C CA . ILE A 1 352 ? 72.333 -5.195 -78.887 1.00 95.19 352 ILE A CA 1
ATOM 2691 C C . ILE A 1 352 ? 72.112 -5.090 -80.401 1.00 95.19 352 ILE A C 1
ATOM 2693 O O . ILE A 1 352 ? 73.060 -5.175 -81.184 1.00 95.19 352 ILE A O 1
ATOM 2697 N N . ARG A 1 353 ? 70.867 -4.871 -80.839 1.00 95.81 353 ARG A N 1
ATOM 2698 C CA . ARG A 1 353 ? 70.542 -4.698 -82.263 1.00 95.81 353 ARG A CA 1
ATOM 2699 C C . ARG A 1 353 ? 71.256 -3.494 -82.873 1.00 95.81 353 ARG A C 1
ATOM 2701 O O . ARG A 1 353 ? 71.720 -3.594 -84.007 1.00 95.81 353 ARG A O 1
ATOM 2708 N N . LEU A 1 354 ? 71.368 -2.392 -82.134 1.00 96.81 354 LEU A N 1
ATOM 2709 C CA . LEU A 1 354 ? 72.065 -1.187 -82.582 1.00 96.81 354 LEU A CA 1
ATOM 2710 C C . LEU A 1 354 ? 73.576 -1.425 -82.720 1.00 96.81 354 LEU A C 1
ATOM 2712 O O . LEU A 1 354 ? 74.128 -1.109 -83.769 1.00 96.81 354 LEU A O 1
ATOM 2716 N N . ILE A 1 355 ? 74.204 -2.098 -81.746 1.00 95.31 355 ILE A N 1
ATOM 2717 C CA . ILE A 1 355 ? 75.617 -2.525 -81.818 1.00 95.31 355 ILE A CA 1
ATOM 2718 C C . ILE A 1 355 ? 75.868 -3.400 -83.058 1.00 95.31 355 ILE A C 1
ATOM 2720 O O . ILE A 1 355 ? 76.855 -3.221 -83.774 1.00 95.31 355 ILE A O 1
ATOM 2724 N N . ASN A 1 356 ? 74.962 -4.337 -83.354 1.00 93.25 356 ASN A N 1
ATOM 2725 C CA . ASN A 1 356 ? 75.074 -5.190 -84.539 1.00 93.25 356 ASN A CA 1
ATOM 2726 C C . ASN A 1 356 ? 74.956 -4.395 -85.850 1.00 93.25 356 ASN A C 1
ATOM 2728 O O . ASN A 1 356 ? 75.663 -4.691 -86.814 1.00 93.25 356 ASN A O 1
ATOM 2732 N N . ILE A 1 357 ? 74.065 -3.400 -85.911 1.00 95.94 357 ILE A N 1
ATOM 2733 C CA . ILE A 1 357 ? 73.925 -2.514 -87.076 1.00 95.94 357 ILE A CA 1
ATOM 2734 C C . ILE A 1 357 ? 75.180 -1.658 -87.251 1.00 95.94 357 ILE A C 1
ATOM 2736 O O . ILE A 1 357 ? 75.700 -1.597 -88.359 1.00 95.94 357 ILE A O 1
ATOM 2740 N N . GLU A 1 358 ? 75.687 -1.057 -86.176 1.00 95.62 358 GLU A N 1
ATOM 2741 C CA . GLU A 1 358 ? 76.917 -0.259 -86.171 1.00 95.62 358 GLU A CA 1
ATOM 2742 C C . GLU A 1 358 ? 78.115 -1.085 -86.654 1.00 95.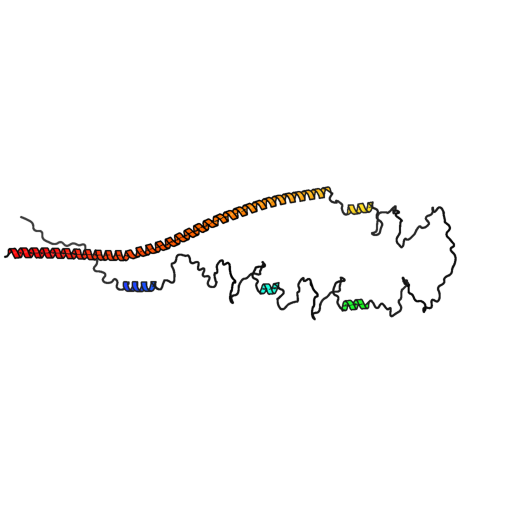62 358 GLU A C 1
ATOM 2744 O O . GLU A 1 358 ? 78.850 -0.669 -87.544 1.00 95.62 358 GLU A O 1
ATOM 2749 N N . THR A 1 359 ? 78.242 -2.324 -86.170 1.00 92.56 359 THR A N 1
ATOM 2750 C CA . THR A 1 359 ? 79.273 -3.264 -86.635 1.00 92.56 359 THR A CA 1
ATOM 2751 C C . THR A 1 359 ? 79.152 -3.535 -88.137 1.00 92.56 359 THR A C 1
ATOM 2753 O O . THR A 1 359 ? 80.146 -3.482 -88.858 1.00 92.56 359 THR A O 1
ATOM 2756 N N . ARG A 1 360 ? 77.936 -3.799 -88.638 1.00 93.81 360 ARG A N 1
ATOM 2757 C CA . ARG A 1 360 ? 77.692 -4.028 -90.073 1.00 93.81 360 ARG A CA 1
ATOM 2758 C C . ARG A 1 360 ? 77.978 -2.784 -90.913 1.00 93.81 360 ARG A C 1
ATOM 2760 O O . ARG A 1 360 ? 78.516 -2.921 -92.010 1.00 93.81 360 ARG A O 1
ATOM 2767 N N . LEU A 1 361 ? 77.636 -1.599 -90.416 1.00 92.69 361 LEU A N 1
ATOM 2768 C CA . LEU A 1 361 ? 77.917 -0.332 -91.084 1.00 92.69 361 LEU A CA 1
ATOM 2769 C C . LEU A 1 361 ? 79.428 -0.118 -91.210 1.00 92.69 361 LEU A C 1
ATOM 2771 O O . LEU A 1 361 ? 79.909 0.067 -92.322 1.00 92.69 361 LEU A O 1
ATOM 2775 N N . ASN A 1 362 ? 80.176 -0.297 -90.118 1.00 92.06 362 ASN A N 1
ATOM 2776 C CA . ASN A 1 362 ? 81.638 -0.208 -90.119 1.00 92.06 362 ASN A CA 1
ATOM 2777 C C . ASN A 1 362 ? 82.274 -1.203 -91.104 1.00 92.06 362 ASN A C 1
ATOM 2779 O O . ASN A 1 362 ? 83.228 -0.866 -91.801 1.00 92.06 362 ASN A O 1
ATOM 2783 N N . THR A 1 363 ? 81.740 -2.430 -91.210 1.00 89.06 363 THR A N 1
ATOM 2784 C CA . THR A 1 363 ? 82.232 -3.378 -92.224 1.00 89.06 363 THR A CA 1
ATOM 2785 C C . THR A 1 363 ? 81.937 -2.920 -93.647 1.00 89.06 363 THR A C 1
ATOM 2787 O O . THR A 1 363 ? 82.774 -3.135 -94.510 1.00 89.06 363 THR A O 1
ATOM 2790 N N . LEU A 1 364 ? 80.781 -2.297 -93.902 1.00 88.06 364 LEU A N 1
ATOM 2791 C CA . LEU A 1 364 ? 80.401 -1.805 -95.227 1.00 88.06 364 LEU A CA 1
ATOM 2792 C C . LEU A 1 364 ? 81.264 -0.608 -95.650 1.00 88.06 364 LEU A C 1
ATOM 2794 O O . LEU A 1 364 ? 81.702 -0.553 -96.794 1.00 88.06 364 LEU A O 1
ATOM 2798 N N . GLU A 1 365 ? 81.534 0.312 -94.722 1.00 87.25 365 GLU A N 1
ATOM 2799 C CA . GLU A 1 3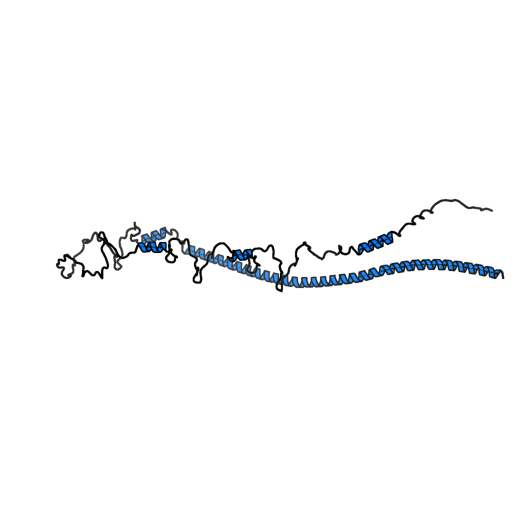65 ? 82.429 1.455 -94.939 1.00 87.25 365 GLU A CA 1
ATOM 2800 C C . GLU A 1 365 ? 83.854 1.010 -95.276 1.00 87.25 365 GLU A C 1
ATOM 2802 O O . GLU A 1 365 ? 84.497 1.639 -96.102 1.00 87.25 365 GLU A O 1
ATOM 2807 N N . ALA A 1 366 ? 84.327 -0.111 -94.723 1.00 80.19 366 ALA A N 1
ATOM 2808 C CA . ALA A 1 366 ? 85.637 -0.668 -95.063 1.00 80.19 366 ALA A CA 1
ATOM 2809 C C . ALA A 1 366 ? 85.727 -1.270 -96.486 1.00 80.19 366 ALA A C 1
ATOM 2811 O O . ALA A 1 366 ? 86.830 -1.570 -96.942 1.00 80.19 366 ALA A O 1
ATOM 2812 N N . TYR A 1 367 ? 84.597 -1.491 -97.173 1.00 74.50 367 TYR A N 1
ATOM 2813 C CA . TYR A 1 367 ? 84.553 -1.981 -98.562 1.00 74.50 367 TYR A CA 1
ATOM 2814 C C . TYR A 1 367 ? 84.448 -0.861 -99.613 1.00 74.50 367 TYR A C 1
ATOM 2816 O O . TYR A 1 367 ? 84.498 -1.163 -100.809 1.00 74.50 367 TYR A O 1
ATOM 2824 N N . HIS A 1 368 ? 84.302 0.396 -99.191 1.00 59.06 368 HIS A N 1
ATOM 2825 C CA . HIS A 1 368 ? 84.338 1.590 -100.040 1.00 59.06 368 HIS A CA 1
ATOM 2826 C C . HIS A 1 368 ? 85.663 2.332 -99.864 1.00 59.06 368 HIS A C 1
ATOM 2828 O O . HIS A 1 368 ? 86.108 2.939 -100.866 1.00 59.06 368 HIS A O 1
#

Organism: NCBI:txid412755

Radius of gyration: 66.57 Å; chains: 1; bounding box: 172×49×190 Å

Secondary structure (DSSP, 8-state):
----------------S-S--S---TTHHHHHHHHHHHHTTS-SS----S-------TT-----S---SS----TT----SPPPP-STTSPPPHHHHHHHTT--TTS-----S---SS----TTPPP--PPPP-STTS---HHHHHHHHTT---S-SS----TTPPP---TT---TTS-----------------------S-S-S-----S----TTPPPPS-PPP-STTS---HHHHHHHHHHHSSS---HHHHHHHHHHHHHHHHHHHHHHHHHHHHHHHHHHHHHHHHHHHHHHHHHHHHHHHHHHHHHHHHHHHHHHHHTTHHHHHHHHHHHHHHHHHHHHHHHHHHHHHHHHHHHHHHHTT-